Protein AF-A0A376B446-F1 (afdb_monomer_lite)

Organism: NCBI:txid36035

Sequence (223 aa):
MLSIVNPRFRLSSPSKPERYLKRLHPILKRFIHKPPSYFSYSSSDSTPNAPHIYTGTGNASNNVRKSFLEFAMVISVVALSFFAIDNYRSRLQLEAKLQNLIFEQTKQHELYTKQVNGIRRKRELQILNERKSIQIREMKMALHIALLRKQLIENGITDPISIDEVLKEYGDKVMMENSISNISGTHLWLNGDEQILKKYLPNVREYDLKDINNNTSSISTKK

Foldseek 3Di:
DDDDDDPDDPPDDDPDPPDDPPDDDDPPPDDPPPDPCPDDDDPDDDDPPDPPPPPPPPPDPPPVVVVVVVVVVVVVVVVVVVVVVVVVVVVVVVVVVVVVVVVVVVVVVVVVVVVVVVVVVVVVVVVVVVVVVVVVLVVVVVVVVVVVVVVCVVVVNPDDDDPVVVVVCCVVFWDWDPDVPCPDDGDTDGDDPCVVVVVVDDDSCVSVVVVVVVVVVVVVPPD

Structure (mmCIF, N/CA/C/O backbone):
data_AF-A0A376B446-F1
#
_entry.id   AF-A0A376B446-F1
#
loop_
_atom_site.group_PDB
_atom_site.id
_atom_site.type_symbol
_atom_site.label_atom_id
_atom_site.label_alt_id
_atom_site.label_comp_id
_atom_site.label_asym_id
_atom_site.label_entity_id
_atom_site.label_seq_id
_atom_site.pdbx_PDB_ins_code
_atom_site.Cartn_x
_atom_site.Cartn_y
_atom_site.Cartn_z
_atom_site.occupancy
_atom_site.B_iso_or_equiv
_atom_site.auth_seq_id
_atom_site.auth_comp_id
_atom_site.auth_asym_id
_atom_site.auth_atom_id
_atom_site.pdbx_PDB_model_num
ATOM 1 N N . MET A 1 1 ? 9.017 -11.925 48.775 1.00 44.34 1 MET A N 1
ATOM 2 C CA . MET A 1 1 ? 10.139 -12.264 47.873 1.00 44.34 1 MET A CA 1
ATOM 3 C C . MET A 1 1 ? 9.604 -13.125 46.738 1.00 44.34 1 MET A C 1
ATOM 5 O O . MET A 1 1 ? 9.471 -14.325 46.915 1.00 44.34 1 MET A O 1
ATOM 9 N N . LEU A 1 2 ? 9.223 -12.520 45.610 1.00 43.38 2 LEU A N 1
ATOM 10 C CA . LEU A 1 2 ? 8.779 -13.246 44.416 1.00 43.38 2 LEU A CA 1
ATOM 11 C C . LEU A 1 2 ? 9.570 -12.727 43.215 1.00 43.38 2 LEU A C 1
ATOM 13 O O . LEU A 1 2 ? 9.603 -11.531 42.938 1.00 43.38 2 LEU A O 1
ATOM 17 N N . SER A 1 3 ? 10.280 -13.664 42.595 1.00 38.59 3 SER A N 1
ATOM 18 C CA . SER A 1 3 ? 11.203 -13.496 41.479 1.00 38.59 3 SER A CA 1
ATOM 19 C C . SER A 1 3 ? 10.443 -13.134 40.201 1.00 38.59 3 SER A C 1
ATOM 21 O O . SER A 1 3 ? 9.618 -13.909 39.720 1.00 38.59 3 SER A O 1
ATOM 23 N N . ILE A 1 4 ? 10.728 -11.951 39.654 1.00 45.97 4 ILE A N 1
ATOM 24 C CA . ILE A 1 4 ? 10.259 -11.506 38.340 1.00 45.97 4 ILE A CA 1
ATOM 25 C C . ILE A 1 4 ? 11.189 -12.123 37.292 1.00 45.97 4 ILE A C 1
ATOM 27 O O . ILE A 1 4 ? 12.317 -11.672 37.087 1.00 45.97 4 ILE A O 1
ATOM 31 N N . VAL A 1 5 ? 10.721 -13.180 36.631 1.00 51.44 5 VAL A N 1
ATOM 32 C CA . VAL A 1 5 ? 11.408 -13.798 35.493 1.00 51.44 5 VAL A CA 1
ATOM 33 C C . VAL A 1 5 ? 11.112 -12.969 34.243 1.00 51.44 5 VAL A C 1
ATOM 35 O O . VAL A 1 5 ? 10.052 -13.080 33.635 1.00 51.44 5 VAL A O 1
ATOM 38 N N . ASN A 1 6 ? 12.062 -12.115 33.863 1.00 56.56 6 ASN A N 1
ATOM 39 C CA . ASN A 1 6 ? 12.054 -11.404 32.585 1.00 56.56 6 ASN A CA 1
ATOM 40 C C . ASN A 1 6 ? 12.331 -12.376 31.422 1.00 56.56 6 ASN A C 1
ATOM 42 O O . ASN A 1 6 ? 13.375 -13.041 31.431 1.00 56.56 6 ASN A O 1
ATOM 46 N N . PRO A 1 7 ? 11.503 -12.422 30.363 1.00 57.31 7 PRO A N 1
ATOM 47 C CA . PRO A 1 7 ? 11.879 -13.108 29.139 1.00 57.31 7 PRO A CA 1
ATOM 48 C C . PRO A 1 7 ? 12.908 -12.259 28.377 1.00 57.31 7 PRO A C 1
ATOM 50 O O . PRO A 1 7 ? 12.606 -11.214 27.803 1.00 57.31 7 PRO A O 1
ATOM 53 N N . ARG A 1 8 ? 14.160 -12.730 28.384 1.00 48.25 8 ARG A N 1
ATOM 54 C CA . ARG A 1 8 ? 15.250 -12.254 27.521 1.00 48.25 8 ARG A CA 1
ATOM 55 C C . ARG A 1 8 ? 14.794 -12.223 26.059 1.00 48.25 8 ARG A C 1
ATOM 57 O O . ARG A 1 8 ? 14.546 -13.270 25.463 1.00 48.25 8 ARG A O 1
ATOM 64 N N . PHE A 1 9 ? 14.806 -11.034 25.463 1.00 49.41 9 PHE A N 1
ATOM 65 C CA . PHE A 1 9 ? 14.862 -10.850 24.016 1.00 49.41 9 PHE A CA 1
ATOM 66 C C . PHE A 1 9 ? 16.081 -11.603 23.458 1.00 49.41 9 PHE A C 1
ATOM 68 O O . PHE A 1 9 ? 17.227 -11.191 23.641 1.00 49.41 9 PHE A O 1
ATOM 75 N N . ARG A 1 10 ? 15.842 -12.730 22.780 1.00 43.03 10 ARG A N 1
ATOM 76 C CA . ARG A 1 10 ? 16.835 -13.360 21.903 1.00 43.03 10 ARG A CA 1
ATOM 77 C C . ARG A 1 10 ? 16.916 -12.532 20.625 1.00 43.03 10 ARG A C 1
ATOM 79 O O . ARG A 1 10 ? 16.072 -12.662 19.744 1.00 43.03 10 ARG A O 1
ATOM 86 N N . LEU A 1 11 ? 17.951 -11.706 20.519 1.00 46.09 11 LEU A N 1
ATOM 87 C CA . LEU A 1 11 ? 18.417 -11.189 19.238 1.00 46.09 11 LEU A CA 1
ATOM 88 C C . LEU A 1 11 ? 18.912 -12.380 18.410 1.00 46.09 11 LEU A C 1
ATOM 90 O O . LEU A 1 11 ? 19.951 -12.974 18.701 1.00 46.09 11 LEU A O 1
ATOM 94 N N . SER A 1 12 ? 18.131 -12.774 17.408 1.00 47.06 12 SER A N 1
ATOM 95 C CA . SER A 1 12 ? 18.570 -13.714 16.385 1.00 47.06 12 SER A CA 1
ATOM 96 C C . SER A 1 12 ? 19.685 -13.063 15.567 1.00 47.06 12 SER A C 1
ATOM 98 O O . SER A 1 12 ? 19.472 -12.044 14.911 1.00 47.06 12 SER A O 1
ATOM 100 N N . SER A 1 13 ? 20.870 -13.663 15.632 1.00 49.50 13 SER A N 1
ATOM 101 C CA . SER A 1 13 ? 22.032 -13.349 14.801 1.00 49.50 13 SER A CA 1
ATOM 102 C C . SER A 1 13 ? 21.671 -13.348 13.305 1.00 49.50 13 SER A C 1
ATOM 104 O O . SER A 1 13 ? 20.978 -14.269 12.858 1.00 49.50 13 SER A O 1
ATOM 106 N N . PRO A 1 14 ? 22.135 -12.366 12.508 1.00 48.00 14 PRO A N 1
ATOM 107 C CA . PRO A 1 14 ? 21.985 -12.404 11.063 1.00 48.00 14 PRO A CA 1
ATOM 108 C C . PRO A 1 14 ? 22.915 -13.479 10.489 1.00 48.00 14 PRO A C 1
ATOM 110 O O . PRO A 1 14 ? 24.128 -13.313 10.363 1.00 48.00 14 PRO A O 1
ATOM 113 N N . SER A 1 15 ? 22.330 -14.616 10.129 1.00 46.97 15 SER A N 1
ATOM 114 C CA . SER A 1 15 ? 22.988 -15.646 9.338 1.00 46.97 15 SER A CA 1
ATOM 115 C C . SER A 1 15 ? 23.365 -15.096 7.955 1.00 46.97 15 SER A C 1
ATOM 117 O O . SER A 1 15 ? 22.487 -14.776 7.160 1.00 46.97 15 SER A O 1
ATOM 119 N N . LYS A 1 16 ? 24.678 -15.007 7.710 1.00 49.16 16 LYS A N 1
ATOM 120 C CA . LYS A 1 16 ? 25.428 -15.171 6.445 1.00 49.16 16 LYS A CA 1
ATOM 121 C C . LYS A 1 16 ? 24.666 -14.911 5.122 1.00 49.16 16 LYS A C 1
ATOM 123 O O . LYS A 1 16 ? 23.789 -15.700 4.768 1.00 49.16 16 LYS A O 1
ATOM 128 N N . PRO A 1 17 ? 25.089 -13.938 4.291 1.00 52.50 17 PRO A N 1
ATOM 129 C CA . PRO A 1 17 ? 24.601 -13.792 2.924 1.00 52.50 17 PRO A CA 1
ATOM 130 C C . PRO A 1 17 ? 25.396 -14.710 1.981 1.00 52.50 17 PRO A C 1
ATOM 132 O O . PRO A 1 17 ? 26.167 -14.259 1.146 1.00 52.50 17 PRO A O 1
ATOM 135 N N . GLU A 1 18 ? 25.214 -16.020 2.099 1.00 49.50 18 GLU A N 1
ATOM 136 C CA . GLU A 1 18 ? 25.695 -16.976 1.099 1.00 49.50 18 GLU A CA 1
ATOM 137 C C . GLU A 1 18 ? 24.549 -17.921 0.761 1.00 49.50 18 GLU A C 1
ATOM 139 O O . GLU A 1 18 ? 24.290 -18.856 1.515 1.00 49.50 18 GLU A O 1
ATOM 144 N N . ARG A 1 19 ? 23.834 -17.619 -0.337 1.00 50.47 19 ARG A N 1
ATOM 145 C CA . ARG A 1 19 ? 23.005 -18.519 -1.184 1.00 50.47 19 ARG A CA 1
ATOM 146 C C . ARG A 1 19 ? 21.955 -17.731 -1.991 1.00 50.47 19 ARG A C 1
ATOM 148 O O . ARG A 1 19 ? 20.780 -18.075 -1.999 1.00 50.47 19 ARG A O 1
ATOM 155 N N . TYR A 1 20 ? 22.374 -16.703 -2.730 1.00 48.22 20 TYR A N 1
ATOM 156 C CA . TYR A 1 20 ? 21.506 -16.021 -3.708 1.00 48.22 20 TYR A CA 1
ATOM 157 C C . TYR A 1 20 ? 22.0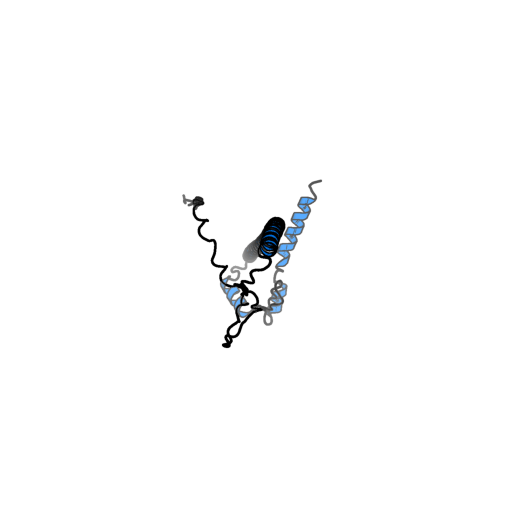93 -15.993 -5.125 1.00 48.22 20 TYR A C 1
ATOM 159 O O . TYR A 1 20 ? 21.900 -15.044 -5.867 1.00 48.22 20 TYR A O 1
ATOM 167 N N . LEU A 1 21 ? 22.766 -17.071 -5.540 1.00 51.88 21 LEU A N 1
ATOM 168 C CA . LEU A 1 21 ? 23.161 -17.272 -6.943 1.00 51.88 21 LEU A CA 1
ATOM 169 C C . LEU A 1 21 ? 22.835 -18.681 -7.459 1.00 51.88 21 LEU A C 1
ATOM 171 O O . LEU A 1 21 ? 23.629 -19.283 -8.169 1.00 51.88 21 LEU A O 1
ATOM 175 N N . LYS A 1 22 ? 21.665 -19.236 -7.109 1.00 51.12 22 LYS A N 1
ATOM 176 C CA . LYS A 1 22 ? 21.153 -20.481 -7.728 1.00 51.12 22 LYS A CA 1
ATOM 177 C C . LYS A 1 22 ? 19.633 -20.502 -7.932 1.00 51.12 22 LYS A C 1
ATOM 179 O O . LYS A 1 22 ? 18.993 -21.535 -7.766 1.00 51.12 22 LYS A O 1
ATOM 184 N N . ARG A 1 23 ? 19.033 -19.366 -8.296 1.00 50.41 23 ARG A N 1
ATOM 185 C CA . ARG A 1 23 ? 17.635 -19.317 -8.765 1.00 50.41 23 ARG A CA 1
ATOM 186 C C . ARG A 1 23 ? 17.444 -18.224 -9.812 1.00 50.41 23 ARG A C 1
ATOM 188 O O . ARG A 1 23 ? 16.696 -17.276 -9.623 1.00 50.41 23 ARG A O 1
ATOM 195 N N . LEU A 1 24 ? 18.133 -18.379 -10.935 1.00 53.56 24 LEU A N 1
ATOM 196 C CA . LEU A 1 24 ? 17.698 -17.779 -12.187 1.00 53.56 24 LEU A CA 1
ATOM 197 C C . LEU A 1 24 ? 17.171 -18.911 -13.081 1.00 53.56 24 LEU A C 1
ATOM 199 O O . LEU A 1 24 ? 17.913 -19.816 -13.443 1.00 53.56 24 LEU A O 1
ATOM 203 N N . HIS A 1 25 ? 15.872 -18.810 -13.386 1.00 53.41 25 HIS A N 1
ATOM 204 C CA . HIS A 1 25 ? 15.051 -19.573 -14.342 1.00 53.41 25 HIS A CA 1
ATOM 205 C C . HIS A 1 25 ? 14.591 -20.988 -13.928 1.00 53.41 25 HIS A C 1
ATOM 207 O O . HIS A 1 25 ? 15.390 -21.869 -13.628 1.00 53.41 25 HIS A O 1
ATOM 213 N N . PRO A 1 26 ? 13.258 -21.210 -13.939 1.00 51.12 26 PRO A N 1
ATOM 214 C CA . PRO A 1 26 ? 12.643 -21.664 -15.184 1.00 51.12 26 PRO A CA 1
ATOM 215 C C . PRO A 1 26 ? 11.298 -20.966 -15.456 1.00 51.12 26 PRO A C 1
ATOM 217 O O . PRO A 1 26 ? 10.238 -21.538 -15.244 1.00 51.12 26 PRO A O 1
ATOM 220 N N . ILE A 1 27 ? 11.320 -19.729 -15.961 1.00 51.25 27 ILE A N 1
ATOM 221 C CA . ILE A 1 27 ? 10.128 -19.099 -16.575 1.00 51.25 27 ILE A CA 1
ATOM 222 C C . ILE A 1 27 ? 10.505 -18.493 -17.934 1.00 51.25 27 ILE A C 1
ATOM 224 O O . ILE A 1 27 ? 10.157 -17.375 -18.277 1.00 51.25 27 ILE A O 1
ATOM 228 N N . LEU A 1 28 ? 11.279 -19.243 -18.719 1.00 48.50 28 LEU A N 1
ATOM 229 C CA . LEU A 1 28 ? 11.507 -18.975 -20.145 1.00 48.50 28 LEU A CA 1
ATOM 230 C C . LEU A 1 28 ? 11.370 -20.277 -20.946 1.00 48.50 28 LEU A C 1
ATOM 232 O O . LEU A 1 28 ? 12.172 -20.604 -21.812 1.00 48.50 28 LEU A O 1
ATOM 236 N N . LYS A 1 29 ? 10.341 -21.066 -20.631 1.00 54.16 29 LYS A N 1
ATOM 237 C CA . LYS A 1 29 ? 9.889 -22.174 -21.479 1.00 54.16 29 LYS A CA 1
ATOM 238 C C . LYS A 1 29 ? 8.404 -21.998 -21.731 1.00 54.16 29 LYS A C 1
ATOM 240 O O . LYS A 1 29 ? 7.602 -22.547 -20.987 1.00 54.16 29 LYS A O 1
ATOM 245 N N . ARG A 1 30 ? 8.090 -21.194 -22.746 1.00 54.22 30 ARG A N 1
ATOM 246 C CA . ARG A 1 30 ? 6.860 -21.157 -23.563 1.00 54.22 30 ARG A CA 1
ATOM 247 C C . ARG A 1 30 ? 6.668 -19.720 -24.019 1.00 54.22 30 ARG A C 1
ATOM 249 O O . ARG A 1 30 ? 5.947 -18.986 -23.383 1.00 54.22 30 ARG A O 1
ATOM 256 N N . PHE A 1 31 ? 7.398 -19.337 -25.053 1.00 54.97 31 PHE A N 1
ATOM 257 C CA . PHE A 1 31 ? 6.913 -18.556 -26.194 1.00 54.97 31 PHE A CA 1
ATOM 258 C C . PHE A 1 31 ? 8.025 -18.647 -27.239 1.00 54.97 31 PHE A C 1
ATOM 260 O O . PHE A 1 31 ? 8.682 -17.679 -27.601 1.00 54.97 31 PHE A O 1
ATOM 267 N N . ILE A 1 32 ? 8.281 -19.883 -27.681 1.00 53.41 32 ILE A N 1
ATOM 268 C CA . ILE A 1 32 ? 8.952 -20.113 -28.957 1.00 53.41 32 ILE A CA 1
ATOM 269 C C . ILE A 1 32 ? 7.891 -19.745 -29.991 1.00 53.41 32 ILE A C 1
ATOM 271 O O . ILE A 1 32 ? 7.098 -20.590 -30.407 1.00 53.41 32 ILE A O 1
ATOM 275 N N . HIS A 1 33 ? 7.800 -18.460 -30.329 1.00 51.28 33 HIS A N 1
ATOM 276 C CA . HIS A 1 33 ? 7.125 -18.060 -31.551 1.00 51.28 33 HIS A CA 1
ATOM 277 C C . HIS A 1 33 ? 7.936 -18.681 -32.682 1.00 51.28 33 HIS A C 1
ATOM 279 O O . HIS A 1 33 ? 9.037 -18.232 -32.997 1.00 51.28 33 HIS A O 1
ATOM 285 N N . LYS A 1 34 ? 7.420 -19.776 -33.246 1.00 59.91 34 LYS A N 1
ATOM 286 C CA . LYS A 1 34 ? 7.863 -20.221 -34.563 1.00 59.91 34 LYS A CA 1
ATOM 287 C C . LYS A 1 34 ? 7.671 -19.010 -35.484 1.00 59.91 34 LYS A C 1
ATOM 289 O O . LYS A 1 34 ? 6.564 -18.462 -35.484 1.00 59.91 34 LYS A O 1
ATOM 294 N N . PRO A 1 35 ? 8.710 -18.539 -36.193 1.00 64.88 35 PRO A N 1
ATOM 295 C CA . PRO A 1 35 ? 8.515 -17.474 -37.163 1.00 64.88 35 PRO A CA 1
ATOM 296 C C . PRO A 1 35 ? 7.433 -17.918 -38.162 1.00 64.88 35 PRO A C 1
ATOM 298 O O . PRO A 1 35 ? 7.309 -19.125 -38.410 1.00 64.88 35 PRO A O 1
ATOM 301 N N . PRO A 1 36 ? 6.630 -16.992 -38.715 1.00 62.03 36 PRO A N 1
ATOM 302 C CA . PRO A 1 36 ? 5.638 -17.349 -39.715 1.00 62.03 36 PRO A CA 1
ATOM 303 C C . PRO A 1 36 ? 6.355 -18.048 -40.875 1.00 62.03 36 PRO A C 1
ATOM 305 O O . PRO A 1 36 ? 7.232 -17.472 -41.519 1.00 62.03 36 PRO A O 1
ATOM 308 N N . SER A 1 37 ? 6.024 -19.318 -41.099 1.00 58.97 37 SER A N 1
ATOM 309 C CA . SER A 1 37 ? 6.509 -20.075 -42.247 1.00 58.97 37 SER A CA 1
ATOM 310 C C . SER A 1 37 ? 5.771 -19.562 -43.482 1.00 58.97 37 SER A C 1
ATOM 312 O O . SER A 1 37 ? 4.688 -20.032 -43.807 1.00 58.97 37 SER A O 1
ATOM 314 N N . TYR A 1 38 ? 6.341 -18.558 -44.150 1.00 55.72 38 TYR A N 1
ATOM 315 C CA . TYR A 1 38 ? 5.869 -18.105 -45.466 1.00 55.72 38 TYR A CA 1
ATOM 316 C C . TYR A 1 38 ? 6.288 -19.054 -46.603 1.00 55.72 38 TYR A C 1
ATOM 318 O O . TYR A 1 38 ? 5.814 -18.919 -47.724 1.00 55.72 38 TYR A O 1
ATOM 326 N N . PHE A 1 39 ? 7.132 -20.045 -46.309 1.00 51.75 39 PHE A N 1
ATOM 327 C CA . PHE A 1 39 ? 7.591 -21.055 -47.257 1.00 51.75 39 PHE A CA 1
ATOM 328 C C . PHE A 1 39 ? 7.365 -22.451 -46.674 1.00 51.75 39 PHE A C 1
ATOM 330 O O . PHE A 1 39 ? 8.294 -23.113 -46.215 1.00 51.75 39 PHE A O 1
ATOM 337 N N . SER A 1 40 ? 6.106 -22.886 -46.653 1.00 41.78 40 SER A N 1
ATOM 338 C CA . SER A 1 40 ? 5.798 -24.310 -46.548 1.00 41.78 40 SER A CA 1
ATOM 339 C C . SER A 1 40 ? 5.784 -24.876 -47.966 1.00 41.78 40 SER A C 1
ATOM 341 O O . SER A 1 40 ? 4.820 -24.725 -48.707 1.00 41.78 40 SER A O 1
ATOM 343 N N . TYR A 1 41 ? 6.900 -25.473 -48.381 1.00 45.50 41 TYR A N 1
ATOM 344 C CA . TYR A 1 41 ? 6.920 -26.282 -49.592 1.00 45.50 41 TYR A CA 1
ATOM 345 C C . TYR A 1 41 ? 6.325 -27.642 -49.239 1.00 45.50 41 TYR A C 1
ATOM 347 O O . TYR A 1 41 ? 6.940 -28.439 -48.529 1.00 45.50 41 TYR A O 1
ATOM 355 N N . SER A 1 42 ? 5.100 -27.884 -49.702 1.00 43.94 42 SER A N 1
ATOM 356 C CA . SER A 1 42 ? 4.555 -29.229 -49.821 1.00 43.94 42 SER A CA 1
ATOM 357 C C . SER A 1 42 ? 5.515 -30.058 -50.666 1.00 43.94 42 SER A C 1
ATOM 359 O O . SER A 1 42 ? 5.845 -29.682 -51.791 1.00 43.94 42 SER A O 1
ATOM 361 N N . SER A 1 43 ? 5.969 -31.175 -50.112 1.00 53.59 43 SER A N 1
ATOM 362 C CA . SER A 1 43 ? 6.708 -32.208 -50.823 1.00 53.59 43 SER A CA 1
ATOM 363 C C . SER A 1 43 ? 5.792 -32.844 -51.871 1.00 53.59 43 SER A C 1
ATOM 365 O O . SER A 1 43 ? 5.120 -33.835 -51.604 1.00 53.59 43 SER A O 1
ATOM 367 N N . SER A 1 44 ? 5.730 -32.237 -53.051 1.00 47.00 44 SER A N 1
ATOM 368 C CA . SER A 1 44 ? 5.339 -32.906 -54.283 1.00 47.00 44 SER A CA 1
ATOM 369 C C . SER A 1 44 ? 6.600 -33.085 -55.109 1.00 47.00 44 SER A C 1
ATOM 371 O O . SER A 1 44 ? 7.277 -32.107 -55.431 1.00 47.00 44 SER A O 1
ATOM 373 N N . ASP A 1 45 ? 6.905 -34.345 -55.402 1.00 50.25 45 ASP A N 1
ATOM 374 C CA . ASP A 1 45 ? 7.809 -34.775 -56.456 1.00 50.25 45 ASP A CA 1
ATOM 375 C C . ASP A 1 45 ? 7.684 -33.887 -57.695 1.00 50.25 45 ASP A C 1
ATOM 377 O O . ASP A 1 45 ? 6.749 -33.986 -58.483 1.00 50.25 45 ASP A O 1
ATOM 381 N N . SER A 1 46 ? 8.661 -33.013 -57.856 1.00 46.66 46 SER A N 1
ATOM 382 C CA . SER A 1 46 ? 9.127 -32.530 -59.144 1.00 46.66 46 SER A CA 1
ATOM 383 C C . SER A 1 46 ? 10.440 -31.831 -58.851 1.00 46.66 46 SER A C 1
ATOM 385 O O . SER A 1 46 ? 10.468 -30.717 -58.329 1.00 46.66 46 SER A O 1
ATOM 387 N N . THR A 1 47 ? 11.521 -32.563 -59.103 1.00 52.00 47 THR A N 1
ATOM 388 C CA . THR A 1 47 ? 12.886 -32.071 -59.292 1.00 52.00 47 THR A CA 1
ATOM 389 C C . THR A 1 47 ? 12.934 -30.561 -59.548 1.00 52.00 47 THR A C 1
ATOM 391 O O . THR A 1 47 ? 12.490 -30.124 -60.617 1.00 52.00 47 THR A O 1
ATOM 394 N N . PRO A 1 48 ? 13.492 -29.739 -58.642 1.00 46.78 48 PRO A N 1
ATOM 395 C CA . PRO A 1 48 ? 13.910 -28.426 -59.064 1.00 46.78 48 PRO A CA 1
ATOM 396 C C . PRO A 1 48 ? 15.098 -28.692 -59.978 1.00 46.78 48 PRO A C 1
ATOM 398 O O . PRO A 1 48 ? 16.163 -29.108 -59.520 1.00 46.78 48 PRO A O 1
ATOM 401 N N . ASN A 1 49 ? 14.876 -28.528 -61.284 1.00 49.19 49 ASN A N 1
ATOM 402 C CA . ASN A 1 49 ? 15.946 -28.307 -62.237 1.00 49.19 49 ASN A CA 1
ATOM 403 C C . ASN A 1 49 ? 16.885 -27.301 -61.579 1.00 49.19 49 ASN A C 1
ATOM 405 O O . ASN A 1 49 ? 16.558 -26.118 -61.454 1.00 49.19 49 ASN A O 1
ATOM 409 N N . ALA A 1 50 ? 18.033 -27.795 -61.112 1.00 48.84 50 ALA A N 1
ATOM 410 C CA . ALA A 1 50 ? 19.175 -26.949 -60.872 1.00 48.84 50 ALA A CA 1
ATOM 411 C C . ALA A 1 50 ? 19.284 -26.061 -62.116 1.00 48.84 50 ALA A C 1
ATOM 413 O O . ALA A 1 50 ? 19.125 -26.586 -63.228 1.00 48.84 50 ALA A O 1
ATOM 414 N N . PRO A 1 51 ? 19.504 -24.742 -61.994 1.00 50.06 51 PRO A N 1
ATOM 415 C CA . PRO A 1 51 ? 19.950 -24.012 -63.156 1.00 50.06 51 PRO A CA 1
ATOM 416 C C . PRO A 1 51 ? 21.229 -24.727 -63.576 1.00 50.06 51 PRO A C 1
ATOM 418 O O . PRO A 1 51 ? 22.240 -24.678 -62.875 1.00 50.06 51 PRO A O 1
ATOM 421 N N . HIS A 1 52 ? 21.139 -25.484 -64.669 1.00 45.53 52 HIS A N 1
ATOM 422 C CA . HIS A 1 52 ? 22.285 -25.947 -65.409 1.00 45.53 52 HIS A CA 1
ATOM 423 C C . HIS A 1 52 ? 23.063 -24.667 -65.678 1.00 45.53 52 HIS A C 1
ATOM 425 O O . HIS A 1 52 ? 22.704 -23.867 -66.544 1.00 45.53 52 HIS A O 1
ATOM 431 N N . ILE A 1 53 ? 24.096 -24.429 -64.870 1.00 41.78 53 ILE A N 1
ATOM 432 C CA . ILE A 1 53 ? 25.180 -23.561 -65.267 1.00 41.78 53 ILE A CA 1
ATOM 433 C C . ILE A 1 53 ? 25.724 -24.290 -66.480 1.00 41.78 53 ILE A C 1
ATOM 435 O O . ILE A 1 53 ? 26.449 -25.276 -66.365 1.00 41.78 53 ILE A O 1
ATOM 439 N N . TYR A 1 54 ? 25.268 -23.865 -67.653 1.00 48.47 54 TYR A N 1
ATOM 440 C CA . TYR A 1 54 ? 25.920 -24.183 -68.895 1.00 48.47 54 TYR A CA 1
ATOM 441 C C . TYR A 1 54 ? 27.336 -23.631 -68.752 1.00 48.47 54 TYR A C 1
ATOM 443 O O . TYR A 1 54 ? 27.613 -22.472 -69.060 1.00 48.47 54 TYR A O 1
ATOM 451 N N . THR A 1 55 ? 28.260 -24.478 -68.309 1.00 48.81 55 THR A N 1
ATOM 452 C CA . THR A 1 55 ? 29.656 -24.415 -68.720 1.00 48.81 55 THR A CA 1
ATOM 453 C C . THR A 1 55 ? 29.693 -24.773 -70.203 1.00 48.81 55 THR A C 1
ATOM 455 O O . THR A 1 55 ? 30.216 -25.797 -70.627 1.00 48.81 55 THR A O 1
ATOM 458 N N . GLY A 1 56 ? 29.073 -23.909 -71.012 1.00 46.78 56 GLY A N 1
ATOM 459 C CA . GLY A 1 56 ? 29.247 -23.872 -72.447 1.00 46.78 56 GLY A CA 1
ATOM 460 C C . GLY A 1 56 ? 30.683 -23.454 -72.699 1.00 46.78 56 GLY A C 1
ATOM 461 O O . GLY A 1 56 ? 31.004 -22.263 -72.727 1.00 46.78 56 GLY A O 1
ATOM 462 N N . THR A 1 57 ? 31.540 -24.456 -72.846 1.00 52.62 57 THR A N 1
ATOM 463 C CA . THR A 1 57 ? 32.867 -24.401 -73.450 1.00 52.62 57 THR A CA 1
ATOM 464 C C . THR A 1 57 ? 32.731 -24.002 -74.922 1.00 52.62 57 THR A C 1
ATOM 466 O O . THR A 1 57 ? 32.919 -24.791 -75.840 1.00 52.62 57 THR A O 1
ATOM 469 N N . GLY A 1 58 ? 32.368 -22.740 -75.155 1.00 48.53 58 GLY A N 1
ATOM 470 C CA . GLY A 1 58 ? 32.504 -22.069 -76.442 1.00 48.53 58 GLY A CA 1
ATOM 471 C C . GLY A 1 58 ? 33.873 -21.402 -76.502 1.00 48.53 58 GLY A C 1
ATOM 472 O O . GLY A 1 58 ? 34.069 -20.339 -75.918 1.00 48.53 58 GLY A O 1
ATOM 473 N N . ASN A 1 59 ? 34.820 -22.039 -77.189 1.00 55.28 59 ASN A N 1
ATOM 474 C CA . ASN A 1 59 ? 36.210 -21.604 -77.365 1.00 55.28 59 ASN A CA 1
ATOM 475 C C . ASN A 1 59 ? 36.375 -20.399 -78.318 1.00 55.28 59 ASN A C 1
ATOM 477 O O . ASN A 1 59 ? 37.199 -20.417 -79.227 1.00 55.28 59 ASN A O 1
ATOM 481 N N . ALA A 1 60 ? 35.640 -19.314 -78.080 1.00 52.41 60 ALA A N 1
ATOM 482 C CA . ALA A 1 60 ? 35.899 -18.017 -78.700 1.00 52.41 60 ALA A CA 1
ATOM 483 C C . ALA A 1 60 ? 35.504 -16.906 -77.710 1.00 52.41 60 ALA A C 1
ATOM 485 O O . ALA A 1 60 ? 34.339 -16.790 -77.344 1.00 52.41 60 ALA A O 1
ATOM 486 N N . SER A 1 61 ? 36.477 -16.095 -77.265 1.00 54.19 61 SER A N 1
ATOM 487 C CA . SER A 1 61 ? 36.368 -15.059 -76.207 1.00 54.19 61 SER A CA 1
ATOM 488 C C . SER A 1 61 ? 36.548 -15.529 -74.743 1.00 54.19 61 SER A C 1
ATOM 490 O O . SER A 1 61 ? 35.886 -15.070 -73.810 1.00 54.19 61 SER A O 1
ATOM 492 N N . ASN A 1 62 ? 37.517 -16.418 -74.502 1.00 57.22 62 ASN A N 1
ATOM 493 C CA . ASN A 1 62 ? 37.873 -16.888 -73.152 1.00 57.22 62 ASN A CA 1
ATOM 494 C C . ASN A 1 62 ? 38.535 -15.822 -72.251 1.00 57.22 62 ASN A C 1
ATOM 496 O O . ASN A 1 62 ? 38.566 -16.006 -71.038 1.00 57.22 62 ASN A O 1
ATOM 500 N N . ASN A 1 63 ? 39.034 -14.709 -72.800 1.00 61.94 63 ASN A N 1
ATOM 501 C CA . ASN A 1 63 ? 39.681 -13.655 -72.006 1.00 61.94 63 ASN A CA 1
ATOM 502 C C . ASN A 1 63 ? 38.674 -12.619 -71.477 1.00 61.94 63 ASN A C 1
ATOM 504 O O . ASN A 1 63 ? 38.755 -12.231 -70.319 1.00 61.94 63 ASN A O 1
ATOM 508 N N . VAL A 1 64 ? 37.660 -12.242 -72.268 1.00 65.19 64 VAL A N 1
ATOM 509 C CA . VAL A 1 64 ? 36.675 -11.216 -71.871 1.00 65.19 64 VAL A CA 1
ATOM 510 C C . VAL A 1 64 ? 35.727 -11.730 -70.781 1.00 65.19 64 VAL A C 1
ATOM 512 O O . VAL A 1 64 ? 35.396 -10.995 -69.854 1.00 65.19 64 VAL A O 1
ATOM 515 N N . ARG A 1 65 ? 35.328 -13.012 -70.836 1.00 66.12 65 ARG A N 1
ATOM 516 C CA . ARG A 1 65 ? 34.480 -13.632 -69.798 1.00 66.12 65 ARG A CA 1
ATOM 517 C C . ARG A 1 65 ? 35.204 -13.803 -68.459 1.00 66.12 65 ARG A C 1
ATOM 519 O O . ARG A 1 65 ? 34.574 -13.637 -67.421 1.00 66.12 65 ARG A O 1
ATOM 526 N N . LYS A 1 66 ? 36.510 -14.103 -68.478 1.00 71.38 66 LYS A N 1
ATOM 527 C CA . LYS A 1 66 ? 37.340 -14.192 -67.263 1.00 71.38 66 LYS A CA 1
ATOM 528 C C . LYS A 1 66 ? 37.500 -12.825 -66.608 1.00 71.38 66 LYS A C 1
ATOM 530 O O . LYS A 1 66 ? 37.192 -12.700 -65.430 1.00 71.38 66 LYS A O 1
ATOM 535 N N . SER A 1 67 ? 37.835 -11.793 -67.385 1.00 75.25 67 SER A N 1
ATOM 536 C CA . SER A 1 67 ? 37.915 -10.425 -66.864 1.00 75.25 67 SER A CA 1
ATOM 537 C C . SER A 1 67 ? 36.567 -9.934 -66.327 1.00 75.25 67 SER A C 1
ATOM 539 O O . SER A 1 67 ? 36.521 -9.355 -65.250 1.00 75.25 67 SER A O 1
ATOM 541 N N . PHE A 1 68 ? 35.446 -10.213 -67.004 1.00 84.19 68 PHE A N 1
ATOM 542 C CA . PHE A 1 68 ? 34.118 -9.848 -66.491 1.00 84.19 68 PHE A CA 1
ATOM 543 C C . PHE A 1 68 ? 33.768 -10.570 -65.180 1.00 84.19 68 PHE A C 1
ATOM 545 O O . PHE A 1 68 ? 33.193 -9.961 -64.282 1.00 84.19 68 PHE A O 1
ATOM 552 N N . LEU A 1 69 ? 34.140 -11.847 -65.044 1.00 84.25 69 LEU A N 1
ATOM 553 C CA . LEU A 1 69 ? 33.956 -12.608 -63.806 1.00 84.25 69 LEU A CA 1
ATOM 554 C C . LEU A 1 69 ? 34.830 -12.057 -62.672 1.00 84.25 69 LEU A C 1
ATOM 556 O O . LEU A 1 69 ? 34.351 -11.938 -61.548 1.00 84.25 69 LEU A O 1
ATOM 560 N N . GLU A 1 70 ? 36.069 -11.661 -62.963 1.00 82.69 70 GLU A N 1
ATOM 561 C CA . GLU A 1 70 ? 36.957 -10.984 -62.009 1.00 82.69 70 GLU A CA 1
ATOM 562 C C . GLU A 1 70 ? 36.371 -9.638 -61.555 1.00 82.69 70 GLU A C 1
ATOM 564 O O . GLU A 1 70 ? 36.300 -9.374 -60.354 1.00 82.69 70 GLU A O 1
ATOM 569 N N . PHE A 1 71 ? 35.846 -8.824 -62.478 1.00 88.38 71 PHE A N 1
ATOM 570 C CA . PHE A 1 71 ? 35.141 -7.584 -62.134 1.00 88.38 71 PHE A CA 1
ATOM 571 C C . PHE A 1 71 ? 33.884 -7.844 -61.296 1.00 88.38 71 PHE A C 1
ATOM 573 O O . PHE A 1 71 ? 33.669 -7.172 -60.288 1.00 88.38 71 PHE A O 1
ATOM 580 N N . ALA A 1 72 ? 33.074 -8.838 -61.666 1.00 89.44 72 ALA A N 1
ATOM 581 C CA . ALA A 1 72 ? 31.889 -9.224 -60.907 1.00 89.44 72 ALA A CA 1
ATOM 582 C C . ALA A 1 72 ? 32.254 -9.722 -59.500 1.00 89.44 72 ALA A C 1
ATOM 584 O O . ALA A 1 72 ? 31.562 -9.392 -58.538 1.00 89.44 72 ALA A O 1
ATOM 585 N N . MET A 1 73 ? 33.365 -10.450 -59.356 1.00 92.06 73 MET A N 1
ATOM 586 C CA . MET A 1 73 ? 33.878 -10.891 -58.062 1.00 92.06 73 MET A CA 1
ATOM 587 C C . MET A 1 73 ? 34.285 -9.692 -57.200 1.00 92.06 73 MET A C 1
ATOM 589 O O . MET A 1 73 ? 33.833 -9.597 -56.061 1.00 92.06 73 MET A O 1
ATOM 593 N N . VAL A 1 74 ? 35.043 -8.735 -57.740 1.00 92.88 74 VAL A N 1
ATOM 594 C CA . VAL A 1 74 ? 35.422 -7.513 -57.009 1.00 92.88 74 VAL A CA 1
ATOM 595 C C . VAL A 1 74 ? 34.184 -6.719 -56.586 1.00 92.88 74 VAL A C 1
ATOM 597 O O . VAL A 1 74 ? 34.065 -6.350 -55.419 1.00 92.88 74 VAL A O 1
ATOM 600 N N . ILE A 1 75 ? 33.221 -6.523 -57.489 1.00 92.44 75 ILE A N 1
ATOM 601 C CA . ILE A 1 75 ? 31.960 -5.830 -57.183 1.00 92.44 75 ILE A CA 1
ATOM 602 C C . ILE A 1 75 ? 31.170 -6.586 -56.108 1.00 92.44 75 ILE A C 1
ATOM 604 O O . ILE A 1 75 ? 30.642 -5.961 -55.190 1.00 92.44 75 ILE A O 1
ATOM 608 N N . SER A 1 76 ? 31.124 -7.920 -56.167 1.00 94.31 76 SER A N 1
ATOM 609 C CA . SER A 1 76 ? 30.436 -8.735 -55.161 1.00 94.31 76 SER A CA 1
ATOM 610 C C . SER A 1 76 ? 31.083 -8.623 -53.780 1.00 94.31 76 SER A C 1
ATOM 612 O O . SER A 1 76 ? 30.375 -8.474 -52.785 1.00 94.31 76 SER A O 1
ATOM 614 N N . VAL A 1 77 ? 32.418 -8.611 -53.713 1.00 95.06 77 VAL A N 1
ATOM 615 C CA . VAL A 1 77 ? 33.162 -8.438 -52.462 1.00 95.06 77 VAL A CA 1
ATOM 616 C C . VAL A 1 77 ? 32.914 -7.042 -51.905 1.00 95.06 77 VAL A C 1
ATOM 618 O O . VAL A 1 77 ? 32.630 -6.910 -50.717 1.00 95.06 77 VAL A O 1
ATOM 621 N N . VAL A 1 78 ? 32.939 -6.004 -52.743 1.00 94.88 78 VAL A N 1
ATOM 622 C CA . VAL A 1 78 ? 32.650 -4.624 -52.325 1.00 94.88 78 VAL A CA 1
ATOM 623 C C . VAL A 1 78 ? 31.213 -4.484 -51.817 1.00 94.88 78 VAL A C 1
ATOM 625 O O . VAL A 1 78 ? 31.004 -3.927 -50.739 1.00 94.88 78 VAL A O 1
ATOM 628 N N . ALA A 1 79 ? 30.228 -5.033 -52.530 1.00 95.50 79 ALA A N 1
ATOM 629 C CA . ALA A 1 79 ? 28.831 -5.011 -52.104 1.00 95.50 79 ALA A CA 1
ATOM 630 C C . ALA A 1 79 ? 28.633 -5.756 -50.774 1.00 95.50 79 ALA A C 1
ATOM 632 O O . ALA A 1 79 ? 27.999 -5.232 -49.858 1.00 95.50 79 ALA A O 1
ATOM 633 N N . LEU A 1 80 ? 29.230 -6.944 -50.626 1.00 95.12 80 LEU A N 1
ATOM 634 C CA . LEU A 1 80 ? 29.172 -7.717 -49.385 1.00 95.12 80 LEU A CA 1
ATOM 635 C C . LEU A 1 80 ? 29.849 -6.978 -48.221 1.00 95.12 80 LEU A C 1
ATOM 637 O O . LEU A 1 80 ? 29.319 -6.960 -47.112 1.00 95.12 80 LEU A O 1
ATOM 641 N N . SER A 1 81 ? 30.982 -6.323 -48.481 1.00 94.56 81 SER A N 1
ATOM 642 C CA . SER A 1 81 ? 31.700 -5.503 -47.496 1.00 94.56 81 SER A CA 1
ATOM 643 C C . SER A 1 81 ? 30.846 -4.326 -47.029 1.00 94.56 81 SER A C 1
ATOM 645 O O . SER A 1 81 ? 30.755 -4.053 -45.831 1.00 94.56 81 SER A O 1
ATOM 647 N N . PHE A 1 82 ? 30.175 -3.654 -47.967 1.00 96.06 82 PHE A N 1
ATOM 648 C CA . PHE A 1 82 ? 29.270 -2.550 -47.666 1.00 96.06 82 PHE A CA 1
ATOM 649 C C . PHE A 1 82 ? 28.074 -3.018 -46.824 1.00 96.06 82 PHE A C 1
ATOM 651 O O . PHE A 1 82 ? 27.791 -2.424 -45.784 1.00 96.06 82 PHE A O 1
ATOM 658 N N . PHE A 1 83 ? 27.435 -4.133 -47.196 1.00 96.56 83 PHE A N 1
ATOM 659 C CA . PHE A 1 83 ? 26.347 -4.717 -46.406 1.00 96.56 83 PHE A CA 1
ATOM 660 C C . PHE A 1 83 ? 26.794 -5.178 -45.017 1.00 96.56 83 PHE A C 1
ATOM 662 O O . PHE A 1 83 ? 26.030 -5.047 -44.060 1.00 96.56 83 PHE A O 1
ATOM 669 N N . ALA A 1 84 ? 28.012 -5.702 -44.874 1.00 95.62 84 ALA A N 1
ATOM 670 C CA . ALA A 1 84 ? 28.549 -6.089 -43.573 1.00 95.62 84 ALA A CA 1
ATOM 671 C C . ALA A 1 84 ? 28.732 -4.868 -42.656 1.00 95.62 84 ALA A C 1
ATOM 673 O O . ALA A 1 84 ? 28.346 -4.911 -41.486 1.00 95.62 84 ALA A O 1
ATOM 674 N N . ILE A 1 85 ? 29.256 -3.762 -43.195 1.00 96.12 85 ILE A N 1
ATOM 675 C CA . ILE A 1 85 ? 29.422 -2.502 -42.455 1.00 96.12 85 ILE A CA 1
ATOM 676 C C . ILE A 1 85 ? 28.062 -1.913 -42.061 1.00 96.12 85 ILE A C 1
ATOM 678 O O . ILE A 1 85 ? 27.895 -1.475 -40.920 1.00 96.12 85 ILE A O 1
ATOM 682 N N . ASP A 1 86 ? 27.086 -1.916 -42.967 1.00 96.38 86 ASP A N 1
ATOM 683 C CA . ASP A 1 86 ? 25.753 -1.373 -42.698 1.00 96.38 86 ASP A CA 1
ATOM 684 C C . ASP A 1 86 ? 24.991 -2.196 -41.643 1.00 96.38 86 ASP A C 1
ATOM 686 O O . ASP A 1 86 ? 24.443 -1.650 -40.680 1.00 96.38 86 ASP A O 1
ATOM 690 N N . ASN A 1 87 ? 25.067 -3.529 -41.732 1.00 95.50 87 ASN A N 1
ATOM 691 C CA . ASN A 1 87 ? 24.523 -4.420 -40.705 1.00 95.50 87 ASN A CA 1
ATOM 692 C C . ASN A 1 87 ? 25.202 -4.216 -39.347 1.00 95.50 87 ASN A C 1
ATOM 694 O O . ASN A 1 87 ? 24.526 -4.216 -38.317 1.00 95.50 87 ASN A O 1
ATOM 698 N N . TYR A 1 88 ? 26.520 -4.008 -39.321 1.00 96.31 88 TYR A N 1
ATOM 699 C CA . TYR A 1 88 ? 27.245 -3.739 -38.080 1.00 96.31 88 TYR A CA 1
ATOM 700 C C . TYR A 1 88 ? 26.795 -2.425 -37.427 1.00 96.31 88 TYR A C 1
ATOM 702 O O . TYR A 1 88 ? 26.511 -2.386 -36.227 1.00 96.31 88 TYR A O 1
ATOM 710 N N . ARG A 1 89 ? 26.658 -1.355 -38.218 1.00 95.62 89 ARG A N 1
ATOM 711 C CA . ARG A 1 89 ? 26.154 -0.062 -37.731 1.00 95.62 89 ARG A CA 1
ATOM 712 C C . ARG A 1 89 ? 24.717 -0.168 -37.228 1.00 95.62 89 ARG A C 1
ATOM 714 O O . ARG A 1 89 ? 24.414 0.329 -36.143 1.00 95.62 89 ARG A O 1
ATOM 721 N N . SER A 1 90 ? 23.858 -0.856 -37.974 1.00 95.19 90 SER A N 1
ATOM 722 C CA . SER A 1 90 ? 22.466 -1.100 -37.590 1.00 95.19 90 SER A CA 1
ATOM 723 C C . SER A 1 90 ? 22.371 -1.886 -36.284 1.00 95.19 90 SER A C 1
ATOM 725 O O . SER A 1 90 ? 21.605 -1.519 -35.390 1.00 95.19 90 SER A O 1
ATOM 727 N N . ARG A 1 91 ? 23.207 -2.918 -36.124 1.00 95.12 91 ARG A N 1
ATOM 728 C CA . ARG A 1 91 ? 23.296 -3.703 -34.892 1.00 95.12 91 ARG A CA 1
ATOM 729 C C . ARG A 1 91 ? 23.703 -2.845 -33.696 1.00 95.12 91 ARG A C 1
ATOM 731 O O . ARG A 1 91 ? 23.036 -2.918 -32.669 1.00 95.12 91 ARG A O 1
ATOM 738 N N . LEU A 1 92 ? 24.728 -2.002 -33.831 1.00 96.12 92 LEU A N 1
ATOM 739 C CA . LEU A 1 92 ? 25.166 -1.108 -32.750 1.00 96.12 92 LEU A CA 1
ATOM 740 C C . LEU A 1 92 ? 24.060 -0.142 -32.307 1.00 96.12 92 LEU A C 1
ATOM 742 O O . LEU A 1 92 ? 23.848 0.058 -31.112 1.00 96.12 92 LEU A O 1
ATOM 746 N N . GLN A 1 93 ? 23.317 0.434 -33.256 1.00 96.19 93 GLN A N 1
ATOM 747 C CA . GLN A 1 93 ? 22.187 1.306 -32.925 1.00 96.19 93 GLN A CA 1
ATOM 748 C C . GLN A 1 93 ? 21.068 0.548 -32.205 1.00 96.19 93 GLN A C 1
ATOM 750 O O . GLN A 1 93 ? 20.444 1.091 -31.289 1.00 96.19 93 GLN A O 1
ATOM 755 N N . LEU A 1 94 ? 20.803 -0.696 -32.609 1.00 95.06 94 LEU A N 1
ATOM 756 C CA . LEU A 1 94 ? 19.810 -1.542 -31.957 1.00 95.06 94 LEU A CA 1
ATOM 757 C C . LEU A 1 94 ? 20.232 -1.910 -30.534 1.00 95.06 94 LEU A C 1
ATOM 759 O O . LEU A 1 94 ? 19.412 -1.819 -29.625 1.00 95.06 94 LEU A O 1
ATOM 763 N N . GLU A 1 95 ? 21.499 -2.270 -30.332 1.00 95.94 95 GLU A N 1
ATOM 764 C CA . GLU A 1 95 ? 22.055 -2.578 -29.013 1.00 95.94 95 GLU A CA 1
ATOM 765 C C . GLU A 1 95 ? 21.958 -1.364 -28.077 1.00 95.94 95 GLU A C 1
ATOM 767 O O . GLU A 1 95 ? 21.477 -1.502 -26.952 1.00 95.94 95 GLU A O 1
ATOM 772 N N . ALA A 1 96 ? 22.294 -0.162 -28.558 1.00 96.12 96 ALA A N 1
ATOM 773 C CA . ALA A 1 96 ? 22.146 1.070 -27.781 1.00 96.12 96 ALA A CA 1
ATOM 774 C C . ALA A 1 96 ? 20.678 1.354 -27.404 1.00 96.12 96 ALA A C 1
ATOM 776 O O . ALA A 1 96 ? 20.371 1.673 -26.254 1.00 96.12 96 ALA A O 1
ATOM 777 N N . LYS A 1 97 ? 19.740 1.192 -28.348 1.00 96.50 97 LYS A N 1
ATOM 778 C CA . LYS A 1 97 ? 18.299 1.341 -28.070 1.00 96.50 97 LYS A CA 1
ATOM 779 C C . LYS A 1 97 ? 17.808 0.307 -27.059 1.00 96.50 97 LYS A C 1
ATOM 781 O O . LYS A 1 97 ? 17.039 0.652 -26.168 1.00 96.50 97 LYS A O 1
ATOM 786 N N . LEU A 1 98 ? 18.257 -0.939 -27.178 1.00 96.19 98 LEU A N 1
ATOM 787 C CA . LEU A 1 98 ? 17.898 -2.025 -26.271 1.00 96.19 98 LEU A CA 1
ATOM 788 C C . LEU A 1 98 ? 18.395 -1.721 -24.851 1.00 96.19 98 LEU A C 1
ATOM 790 O O . LEU A 1 98 ? 17.620 -1.823 -23.903 1.00 96.19 98 LEU A O 1
ATOM 794 N N . GLN A 1 99 ? 19.639 -1.263 -24.704 1.00 96.75 99 GLN A N 1
ATOM 795 C CA . GLN A 1 99 ? 20.179 -0.841 -23.409 1.00 96.75 99 GLN A CA 1
ATOM 796 C C . GLN A 1 99 ? 19.367 0.301 -22.789 1.00 96.75 99 GLN A C 1
ATOM 798 O O . GLN A 1 99 ? 19.010 0.219 -21.614 1.00 96.75 99 GLN A O 1
ATOM 803 N N . ASN A 1 100 ? 18.999 1.312 -23.581 1.00 95.81 100 ASN A N 1
ATOM 804 C CA . ASN A 1 100 ? 18.147 2.408 -23.115 1.00 95.81 100 ASN A CA 1
ATOM 805 C C . ASN A 1 100 ? 16.765 1.909 -22.667 1.00 95.81 100 ASN A C 1
ATOM 807 O O . ASN A 1 100 ? 16.268 2.326 -21.624 1.00 95.81 100 ASN A O 1
ATOM 811 N N . LEU A 1 101 ? 16.158 0.979 -23.410 1.00 96.56 101 LEU A N 1
ATOM 812 C CA . LEU A 1 101 ? 14.870 0.389 -23.039 1.00 96.56 101 LEU A CA 1
ATOM 813 C C . LEU A 1 101 ? 14.961 -0.430 -21.750 1.00 96.56 101 LEU A C 1
ATOM 815 O O . LEU A 1 101 ? 14.088 -0.297 -20.896 1.00 96.56 101 LEU A O 1
ATOM 819 N N . ILE A 1 102 ? 16.010 -1.240 -21.583 1.00 96.81 102 ILE A N 1
ATOM 820 C CA . ILE A 1 102 ? 16.241 -1.983 -20.337 1.00 96.81 102 ILE A CA 1
ATOM 821 C C . ILE A 1 102 ? 16.393 -1.007 -19.175 1.00 96.81 102 ILE A C 1
ATOM 823 O O . ILE A 1 102 ? 15.773 -1.205 -18.135 1.00 96.81 102 ILE A O 1
ATOM 827 N N . PHE A 1 103 ? 17.193 0.044 -19.347 1.00 97.25 103 PHE A N 1
ATOM 828 C CA . PHE A 1 103 ? 17.422 1.039 -18.306 1.00 97.25 103 PHE A CA 1
ATOM 829 C C . PHE A 1 103 ? 16.132 1.764 -17.898 1.00 97.25 103 PHE A C 1
ATOM 831 O O . PHE A 1 103 ? 15.841 1.910 -16.711 1.00 97.25 103 PHE A O 1
ATOM 838 N N . GLU A 1 104 ? 15.312 2.173 -18.864 1.00 96.12 104 GLU A N 1
ATOM 839 C CA . GLU A 1 104 ? 14.022 2.788 -18.555 1.00 96.12 104 GLU A CA 1
ATOM 840 C C . GLU A 1 104 ? 13.075 1.790 -17.880 1.00 96.12 104 GLU A C 1
ATOM 842 O O . GLU A 1 104 ? 12.438 2.121 -16.881 1.00 96.12 104 GLU A O 1
ATOM 847 N N . GLN A 1 105 ? 13.022 0.540 -18.343 1.00 95.50 105 GLN A N 1
ATOM 848 C CA . GLN A 1 105 ? 12.192 -0.491 -17.717 1.00 95.50 105 GLN A CA 1
ATOM 849 C C . GLN A 1 105 ? 12.605 -0.783 -16.272 1.00 95.50 105 GLN A C 1
ATOM 851 O O . GLN A 1 105 ? 11.736 -0.892 -15.403 1.00 95.50 105 GLN A O 1
ATOM 856 N N . THR A 1 106 ? 13.904 -0.882 -15.982 1.00 96.38 106 THR A N 1
ATOM 857 C CA . THR A 1 106 ? 14.388 -1.118 -14.614 1.00 96.38 106 THR A CA 1
ATOM 858 C C . THR A 1 106 ? 14.059 0.058 -13.705 1.00 96.38 106 THR A C 1
ATOM 860 O O . THR A 1 106 ? 13.575 -0.154 -12.591 1.00 96.38 106 THR A O 1
ATOM 863 N N . LYS A 1 107 ? 14.216 1.289 -14.197 1.00 97.19 107 LYS A N 1
ATOM 864 C CA . LYS A 1 107 ? 13.836 2.509 -13.478 1.00 97.19 107 LYS A CA 1
ATOM 865 C C . LYS A 1 107 ? 12.336 2.561 -13.183 1.00 97.19 107 LYS A C 1
ATOM 867 O O . LYS A 1 107 ? 11.947 2.824 -12.045 1.00 97.19 107 LYS A O 1
ATOM 872 N N . GLN A 1 108 ? 11.481 2.271 -14.166 1.00 95.25 108 GLN A N 1
ATOM 873 C CA . GLN A 1 108 ? 10.028 2.232 -13.957 1.00 95.25 108 GLN A CA 1
ATOM 874 C C . GLN A 1 108 ? 9.630 1.134 -12.967 1.00 95.25 108 GLN A C 1
ATOM 876 O O . GLN A 1 108 ? 8.806 1.361 -12.079 1.00 95.25 108 GLN A O 1
ATOM 881 N N . HIS A 1 109 ? 10.260 -0.036 -13.061 1.00 96.81 109 HIS A N 1
ATOM 882 C CA . HIS A 1 109 ? 10.047 -1.124 -12.114 1.00 96.81 109 HIS A CA 1
ATOM 883 C C . HIS A 1 109 ? 10.462 -0.727 -10.685 1.00 96.81 109 HIS A C 1
ATOM 885 O O . HIS A 1 109 ? 9.742 -1.000 -9.720 1.00 96.81 109 HIS A O 1
ATOM 891 N N . GLU A 1 110 ? 11.582 -0.023 -10.519 1.00 96.31 110 GLU A N 1
ATOM 892 C CA . GLU A 1 110 ? 12.008 0.500 -9.218 1.00 96.31 110 GLU A CA 1
ATOM 893 C C . GLU A 1 110 ? 10.996 1.506 -8.643 1.00 96.31 110 GLU A C 1
ATOM 895 O O . GLU A 1 110 ? 10.629 1.428 -7.468 1.00 96.31 110 GLU A O 1
ATOM 900 N N . LEU A 1 111 ? 10.481 2.426 -9.461 1.00 96.44 111 LEU A N 1
ATOM 901 C CA . LEU A 1 111 ? 9.449 3.370 -9.023 1.00 96.44 111 LEU A CA 1
ATOM 902 C C . LEU A 1 111 ? 8.159 2.652 -8.616 1.00 96.44 111 LEU A C 1
ATOM 904 O O . LEU A 1 111 ? 7.608 2.937 -7.550 1.00 96.44 111 LEU A O 1
ATOM 908 N N . TYR A 1 112 ? 7.712 1.682 -9.413 1.00 96.25 112 TYR A N 1
ATOM 909 C CA . TYR A 1 112 ? 6.518 0.895 -9.119 1.00 96.25 112 TYR A CA 1
ATOM 910 C C . TYR A 1 112 ? 6.659 0.121 -7.802 1.00 96.25 112 TYR A C 1
ATOM 912 O O . TYR A 1 112 ? 5.790 0.189 -6.931 1.00 96.25 112 TYR A O 1
ATOM 920 N N . THR A 1 113 ? 7.790 -0.557 -7.598 1.00 96.12 113 THR A N 1
ATOM 921 C CA . THR A 1 113 ? 8.055 -1.277 -6.341 1.00 96.12 113 THR A CA 1
ATOM 922 C C . THR A 1 113 ? 8.091 -0.338 -5.133 1.00 96.12 113 THR A C 1
ATOM 924 O O . THR A 1 113 ? 7.524 -0.670 -4.087 1.00 96.12 113 THR A O 1
ATOM 927 N N . LYS A 1 114 ? 8.666 0.867 -5.262 1.00 95.12 114 LYS A N 1
ATOM 928 C CA . LYS A 1 114 ? 8.610 1.900 -4.210 1.00 95.12 114 LYS A CA 1
ATOM 929 C C . LYS A 1 114 ? 7.174 2.333 -3.906 1.00 95.12 114 LYS A C 1
ATOM 931 O O . LYS A 1 114 ? 6.814 2.422 -2.730 1.00 95.12 114 LYS A O 1
ATOM 936 N N . GLN A 1 115 ? 6.347 2.557 -4.927 1.00 95.31 115 GLN A N 1
ATOM 937 C CA . GLN A 1 115 ? 4.941 2.941 -4.754 1.00 95.31 115 GLN A CA 1
ATOM 938 C C . GLN A 1 115 ? 4.128 1.846 -4.057 1.00 95.31 115 GLN A C 1
ATOM 940 O O . GLN A 1 115 ? 3.451 2.128 -3.066 1.00 95.31 115 GLN A O 1
ATOM 945 N N . VAL A 1 116 ? 4.244 0.593 -4.505 1.00 95.44 116 VAL A N 1
ATOM 946 C CA . VAL A 1 116 ? 3.554 -0.555 -3.894 1.00 95.44 116 VAL A CA 1
ATOM 947 C C . VAL A 1 116 ? 3.960 -0.719 -2.429 1.00 95.44 116 VAL A C 1
ATOM 949 O O . VAL A 1 116 ? 3.099 -0.866 -1.558 1.00 95.44 116 VAL A O 1
ATOM 952 N N . ASN A 1 117 ? 5.256 -0.615 -2.128 1.00 94.69 117 ASN A N 1
ATOM 953 C CA . ASN A 1 117 ? 5.750 -0.672 -0.752 1.00 94.69 117 ASN A CA 1
ATOM 954 C C . ASN A 1 117 ? 5.223 0.496 0.096 1.00 94.69 117 ASN A C 1
ATOM 956 O O . ASN A 1 117 ? 4.867 0.298 1.258 1.00 94.69 117 ASN A O 1
ATOM 960 N N . GLY A 1 118 ? 5.128 1.700 -0.473 1.00 94.19 118 GLY A N 1
ATOM 961 C CA . GLY A 1 118 ? 4.533 2.861 0.189 1.00 94.19 118 GLY A CA 1
ATOM 962 C C . GLY A 1 118 ? 3.051 2.662 0.515 1.00 94.19 118 GLY A C 1
ATOM 963 O O . GLY A 1 118 ? 2.634 2.916 1.644 1.00 94.19 118 GLY A O 1
ATOM 964 N N . ILE A 1 119 ? 2.264 2.156 -0.438 1.00 93.75 119 ILE A N 1
ATOM 965 C CA . ILE A 1 119 ? 0.836 1.851 -0.246 1.00 93.75 119 ILE A CA 1
ATOM 966 C C . ILE A 1 119 ? 0.657 0.773 0.826 1.00 93.75 119 ILE A C 1
ATOM 968 O O . ILE A 1 119 ? -0.176 0.926 1.721 1.00 93.75 119 ILE A O 1
ATOM 972 N N . ARG A 1 120 ? 1.470 -0.288 0.782 1.00 93.75 120 ARG A N 1
ATOM 973 C CA . ARG A 1 120 ? 1.438 -1.364 1.776 1.00 93.75 120 ARG A CA 1
ATOM 974 C C . ARG A 1 120 ? 1.719 -0.842 3.183 1.00 93.75 120 ARG A C 1
ATOM 976 O O . ARG A 1 120 ? 0.924 -1.098 4.081 1.00 93.75 120 ARG A O 1
ATOM 983 N N . ARG A 1 121 ? 2.785 -0.055 3.359 1.00 92.69 121 ARG A N 1
ATOM 984 C CA . ARG A 1 121 ? 3.122 0.550 4.659 1.00 92.69 121 ARG A CA 1
ATOM 985 C C . ARG A 1 121 ? 2.011 1.466 5.168 1.00 92.69 121 ARG A C 1
ATOM 987 O O . ARG A 1 121 ? 1.678 1.406 6.344 1.00 92.69 121 ARG A O 1
ATOM 994 N N . LYS A 1 122 ? 1.406 2.285 4.298 1.00 93.00 122 LYS A N 1
ATOM 995 C CA . LYS A 1 122 ? 0.268 3.143 4.674 1.00 93.00 122 LYS A CA 1
ATOM 996 C C . LYS A 1 122 ? -0.919 2.320 5.17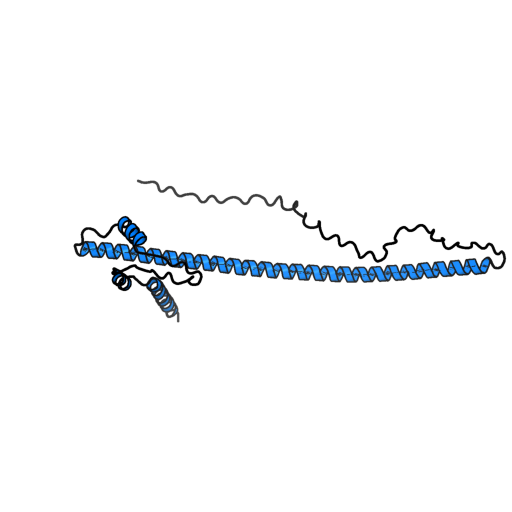2 1.00 93.00 122 LYS A C 1
ATOM 998 O O . LYS A 1 122 ? -1.473 2.645 6.216 1.00 93.00 122 LYS A O 1
ATOM 1003 N N . ARG A 1 123 ? -1.268 1.237 4.470 1.00 92.06 123 ARG A N 1
ATOM 1004 C CA . ARG A 1 123 ? -2.339 0.323 4.891 1.00 92.06 123 ARG A CA 1
ATOM 1005 C C . ARG A 1 123 ? -2.013 -0.348 6.227 1.00 92.06 123 ARG A C 1
ATOM 1007 O O . ARG A 1 123 ? -2.870 -0.404 7.096 1.00 92.06 123 ARG A O 1
ATOM 1014 N N . GLU A 1 124 ? -0.786 -0.829 6.407 1.00 91.75 124 GLU A N 1
ATOM 1015 C CA . GLU A 1 124 ? -0.349 -1.452 7.664 1.00 91.75 124 GLU A CA 1
ATOM 1016 C C . GLU A 1 124 ? -0.417 -0.465 8.841 1.00 91.75 124 GLU A C 1
ATOM 1018 O O . GLU A 1 124 ? -0.920 -0.818 9.907 1.00 91.75 124 GLU A O 1
ATOM 1023 N N . LEU A 1 125 ? 0.009 0.787 8.637 1.00 92.19 125 LEU A N 1
ATOM 1024 C CA . LEU A 1 125 ? -0.103 1.848 9.643 1.00 92.19 125 LEU A CA 1
ATOM 1025 C C . LEU A 1 125 ? -1.557 2.202 9.957 1.00 92.19 125 LEU A C 1
ATOM 1027 O O . LEU A 1 125 ? -1.896 2.388 11.124 1.00 92.19 125 LEU A O 1
ATOM 1031 N N . GLN A 1 126 ? -2.416 2.275 8.940 1.00 91.00 126 GLN A N 1
ATOM 1032 C CA . GLN A 1 126 ? -3.842 2.516 9.131 1.00 91.00 126 GLN A CA 1
ATOM 1033 C C . GLN A 1 126 ? -4.477 1.399 9.967 1.00 91.00 126 GLN A C 1
ATOM 1035 O O . GLN A 1 126 ? -5.107 1.691 10.978 1.00 91.00 126 GLN A O 1
ATOM 1040 N N . ILE A 1 127 ? -4.233 0.134 9.611 1.00 90.44 127 ILE A N 1
ATOM 1041 C CA . ILE A 1 127 ? -4.734 -1.027 10.359 1.00 90.44 127 ILE A CA 1
ATOM 1042 C C . ILE A 1 127 ? -4.236 -0.994 11.807 1.00 90.44 127 ILE A C 1
ATOM 1044 O O . ILE A 1 127 ? -4.989 -1.284 12.734 1.00 90.44 127 ILE A O 1
ATOM 1048 N N . LEU A 1 128 ? -2.966 -0.645 12.030 1.00 89.50 128 LEU A N 1
ATOM 1049 C CA . LEU A 1 128 ? -2.420 -0.544 13.381 1.00 89.50 128 LEU A CA 1
ATOM 1050 C C . LEU A 1 128 ? -3.104 0.568 14.185 1.00 89.50 128 LEU A C 1
ATOM 1052 O O . LEU A 1 128 ? -3.382 0.383 15.369 1.00 89.50 128 LEU A O 1
ATOM 1056 N N . ASN A 1 129 ? -3.394 1.702 13.547 1.00 88.44 129 ASN A N 1
ATOM 1057 C CA . ASN A 1 129 ? -4.085 2.812 14.190 1.00 88.44 129 ASN A CA 1
ATOM 1058 C C . ASN A 1 129 ? -5.543 2.463 14.523 1.00 88.44 129 ASN A C 1
ATOM 1060 O O . ASN A 1 129 ? -5.995 2.738 15.630 1.00 88.44 129 ASN A O 1
ATOM 1064 N N . GLU A 1 130 ? -6.249 1.789 13.613 1.00 87.56 130 GLU A N 1
ATOM 1065 C CA . GLU A 1 130 ? -7.604 1.271 13.847 1.00 87.56 130 GLU A CA 1
ATOM 1066 C C . GLU A 1 130 ? -7.624 0.261 15.005 1.00 87.56 130 GLU A C 1
ATOM 1068 O O . GLU A 1 130 ? -8.457 0.351 15.902 1.00 87.56 130 GLU A O 1
ATOM 1073 N N . ARG A 1 131 ? -6.658 -0.663 15.063 1.00 88.81 131 ARG A N 1
ATOM 1074 C CA . ARG A 1 131 ? -6.537 -1.605 16.191 1.00 88.81 131 ARG A CA 1
ATOM 1075 C C . ARG A 1 131 ? -6.264 -0.890 17.508 1.00 88.81 131 ARG A C 1
ATOM 1077 O O . ARG A 1 131 ? -6.851 -1.236 18.528 1.00 88.81 131 ARG A O 1
ATOM 1084 N N . LYS A 1 132 ? -5.381 0.110 17.487 1.00 89.06 132 LYS A N 1
ATOM 1085 C CA . LYS A 1 132 ? -5.063 0.912 18.669 1.00 89.06 132 LYS A CA 1
ATOM 1086 C C . LYS A 1 132 ? -6.292 1.677 19.164 1.00 89.06 132 LYS A C 1
ATOM 1088 O O . LYS A 1 132 ? -6.528 1.700 20.369 1.00 89.06 132 LYS A O 1
ATOM 1093 N N . SER A 1 133 ? -7.067 2.298 18.274 1.00 85.69 133 SER A N 1
ATOM 1094 C CA . SER A 1 133 ? -8.267 3.043 18.672 1.00 85.69 133 SER A CA 1
ATOM 1095 C C . SER A 1 133 ? -9.339 2.119 19.254 1.00 85.69 133 SER A C 1
ATOM 1097 O O . SER A 1 133 ? -9.907 2.444 20.297 1.00 85.69 133 SER A O 1
ATOM 1099 N N . ILE A 1 134 ? -9.540 0.937 18.661 1.00 87.56 134 ILE A N 1
ATOM 1100 C CA . ILE A 1 134 ? -10.427 -0.104 19.202 1.00 87.56 134 ILE A CA 1
ATOM 1101 C C . ILE A 1 134 ? -9.976 -0.519 20.608 1.00 87.56 134 ILE A C 1
ATOM 1103 O O . ILE A 1 134 ? -10.776 -0.467 21.537 1.00 87.56 134 ILE A O 1
ATOM 1107 N N . GLN A 1 135 ? -8.690 -0.825 20.801 1.00 88.81 135 GLN A N 1
ATOM 1108 C CA . GLN A 1 135 ? -8.164 -1.237 22.106 1.00 88.81 135 GLN A CA 1
ATOM 1109 C C . GLN A 1 135 ? -8.322 -0.147 23.181 1.00 88.81 135 GLN A C 1
ATOM 1111 O O . GLN A 1 135 ? -8.701 -0.433 24.317 1.00 88.81 135 GLN A O 1
ATOM 1116 N N . ILE A 1 136 ? -8.047 1.118 22.841 1.00 88.69 136 ILE A N 1
ATOM 1117 C CA . ILE A 1 136 ? -8.232 2.247 23.769 1.00 88.69 136 ILE A CA 1
ATOM 1118 C C . ILE A 1 136 ? -9.699 2.356 24.182 1.00 88.69 136 ILE A C 1
ATOM 1120 O O . ILE A 1 136 ? -10.003 2.565 25.357 1.00 88.69 136 ILE A O 1
ATOM 1124 N N . ARG A 1 137 ? -10.610 2.213 23.223 1.00 86.69 137 ARG A N 1
ATOM 1125 C CA . ARG A 1 137 ? -12.047 2.278 23.462 1.00 86.69 137 ARG A CA 1
ATOM 1126 C C . ARG A 1 137 ? -12.534 1.120 24.334 1.00 86.69 137 ARG A C 1
ATOM 1128 O O . ARG A 1 137 ? -13.278 1.365 25.279 1.00 86.69 137 ARG A O 1
ATOM 1135 N N . GLU A 1 138 ? -12.088 -0.104 24.070 1.00 87.75 138 GLU A N 1
ATOM 1136 C CA . GLU A 1 138 ? -12.378 -1.273 24.910 1.00 87.75 138 GLU A CA 1
ATOM 1137 C C . GLU A 1 138 ? -11.895 -1.055 26.348 1.00 87.75 138 GLU A C 1
ATOM 1139 O O . GLU A 1 138 ? -12.635 -1.306 27.297 1.00 87.75 138 GLU A O 1
ATOM 1144 N N . MET A 1 139 ? -10.695 -0.496 26.521 1.00 88.38 139 MET A N 1
ATOM 1145 C CA . MET A 1 139 ? -10.147 -0.183 27.841 1.00 88.38 139 MET A CA 1
ATOM 1146 C C . MET A 1 139 ? -10.956 0.903 28.568 1.00 88.38 139 MET A C 1
ATOM 1148 O O . MET A 1 139 ? -11.234 0.770 29.761 1.00 88.38 139 MET A O 1
ATOM 1152 N N . LYS A 1 140 ? -11.381 1.958 27.857 1.00 90.12 140 LYS A N 1
ATOM 1153 C CA . LYS A 1 140 ? -12.267 3.004 28.400 1.00 90.12 140 LYS A CA 1
ATOM 1154 C C . LYS A 1 140 ? -13.619 2.423 28.833 1.00 90.12 140 LYS A C 1
ATOM 1156 O O . LYS A 1 140 ? -14.091 2.735 29.924 1.00 90.12 140 LYS A O 1
ATOM 1161 N N . MET A 1 141 ? -14.212 1.554 28.013 1.00 88.06 141 MET A N 1
ATOM 1162 C CA . MET A 1 141 ? -15.457 0.846 28.328 1.00 88.06 141 MET A CA 1
ATOM 1163 C C . MET A 1 141 ? -15.305 -0.063 29.550 1.00 88.06 141 MET A C 1
ATOM 1165 O O . MET A 1 141 ? -16.133 -0.004 30.455 1.00 88.06 141 MET A O 1
ATOM 1169 N N . ALA A 1 142 ? -14.233 -0.856 29.619 1.00 88.06 142 ALA A N 1
ATOM 1170 C CA . ALA A 1 142 ? -13.958 -1.732 30.757 1.00 88.06 142 ALA A CA 1
ATOM 1171 C C . ALA A 1 142 ? -13.838 -0.940 32.069 1.00 88.06 142 ALA A C 1
ATOM 1173 O O . ALA A 1 142 ? -14.415 -1.329 33.085 1.00 88.06 142 ALA A O 1
ATOM 1174 N N . LEU A 1 143 ? -13.152 0.209 32.034 1.00 90.06 143 LEU A N 1
ATOM 1175 C CA . LEU A 1 143 ? -13.056 1.108 33.183 1.00 90.06 143 LEU A CA 1
ATOM 1176 C C . LEU A 1 143 ? -14.421 1.690 33.572 1.00 90.06 143 LEU A C 1
ATOM 1178 O O . LEU A 1 143 ? -14.751 1.728 34.756 1.00 90.06 143 LEU A O 1
ATOM 1182 N N . HIS A 1 144 ? -15.222 2.126 32.598 1.00 89.56 144 HIS A N 1
ATOM 1183 C CA . HIS A 1 144 ? -16.557 2.658 32.865 1.00 89.56 144 HIS A CA 1
ATOM 1184 C C . HIS A 1 144 ? -17.454 1.598 33.522 1.00 89.56 144 HIS A C 1
ATOM 1186 O O . HIS A 1 144 ? -18.086 1.878 34.536 1.00 89.56 144 HIS A O 1
ATOM 1192 N N . ILE A 1 145 ? -17.435 0.357 33.029 1.00 88.12 145 ILE A N 1
ATOM 1193 C CA . ILE A 1 145 ? -18.180 -0.759 33.629 1.00 88.12 145 ILE A CA 1
ATOM 1194 C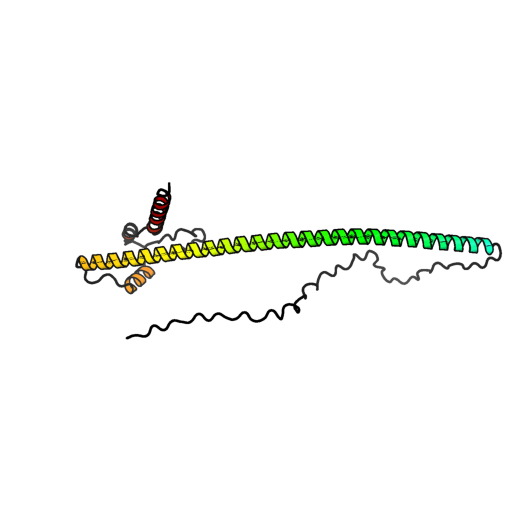 C . ILE A 1 145 ? -17.706 -1.030 35.065 1.00 88.12 145 ILE A C 1
ATOM 1196 O O . ILE A 1 145 ? -18.531 -1.225 35.957 1.00 88.12 145 ILE A O 1
ATOM 1200 N N . ALA A 1 146 ? -16.395 -1.009 35.319 1.00 88.88 146 ALA A N 1
ATOM 1201 C CA . ALA A 1 146 ? -15.855 -1.190 36.667 1.00 88.88 146 ALA A CA 1
ATOM 1202 C C . ALA A 1 146 ? -16.309 -0.077 37.630 1.00 88.88 146 ALA A C 1
ATOM 1204 O O . ALA A 1 146 ? -16.678 -0.361 38.771 1.00 88.88 146 ALA A O 1
ATOM 1205 N N . LEU A 1 147 ? -16.335 1.176 37.165 1.00 90.38 147 LEU A N 1
ATOM 1206 C CA . LEU A 1 147 ? -16.844 2.312 37.937 1.00 90.38 147 LEU A CA 1
ATOM 1207 C C . LEU A 1 147 ? -18.343 2.188 38.221 1.00 90.38 147 LEU A C 1
ATOM 1209 O O . LEU A 1 147 ? -18.752 2.417 39.355 1.00 90.38 147 LEU A O 1
ATOM 1213 N N . LEU A 1 148 ? -19.144 1.770 37.238 1.00 89.50 148 LEU A N 1
ATOM 1214 C CA . LEU A 1 148 ? -20.577 1.531 37.430 1.00 89.50 148 LEU A CA 1
ATOM 1215 C C . LEU A 1 148 ? -20.821 0.438 38.472 1.00 89.50 148 LEU A C 1
ATOM 1217 O O . LEU A 1 148 ? -21.619 0.627 39.384 1.00 89.50 148 LEU A O 1
ATOM 1221 N N . ARG A 1 149 ? -20.087 -0.680 38.402 1.00 88.44 149 ARG A N 1
ATOM 1222 C CA . ARG A 1 149 ? -20.169 -1.743 39.418 1.00 88.44 149 ARG A CA 1
ATOM 1223 C C . ARG A 1 149 ? -19.834 -1.220 40.811 1.00 88.44 149 ARG A C 1
ATOM 1225 O O . ARG A 1 149 ? -20.557 -1.519 41.754 1.00 88.44 149 ARG A O 1
ATOM 1232 N N . LYS A 1 150 ? -18.786 -0.401 40.932 1.00 90.00 150 LYS A N 1
ATOM 1233 C CA . LYS A 1 150 ? -18.432 0.251 42.198 1.00 90.00 150 LYS A CA 1
ATOM 1234 C C . LYS A 1 150 ? -19.571 1.144 42.714 1.00 90.00 150 LYS A C 1
ATOM 1236 O O . LYS A 1 150 ? -19.934 1.028 43.877 1.00 90.00 150 LYS A O 1
ATOM 1241 N N . GLN A 1 151 ? -20.155 1.982 41.857 1.00 91.44 151 GLN A N 1
ATOM 1242 C CA . GLN A 1 151 ? -21.265 2.873 42.222 1.00 91.44 151 GLN A CA 1
ATOM 1243 C C . GLN A 1 151 ? -22.526 2.110 42.648 1.00 91.44 151 GLN A C 1
ATOM 1245 O O . GLN A 1 151 ? -23.226 2.544 43.557 1.00 91.44 151 GLN A O 1
ATOM 1250 N N . LEU A 1 152 ? -22.831 0.974 42.016 1.00 89.62 152 LEU A N 1
ATOM 1251 C CA . LEU A 1 152 ? -23.963 0.127 42.410 1.00 89.62 152 LEU A CA 1
ATOM 1252 C C . LEU A 1 152 ? -23.759 -0.455 43.814 1.00 89.62 152 LEU A C 1
ATOM 1254 O O . LEU A 1 152 ? -24.672 -0.391 44.636 1.00 89.62 152 LEU A O 1
ATOM 1258 N N . ILE A 1 153 ? -22.546 -0.933 44.103 1.00 89.94 153 ILE A N 1
ATOM 1259 C CA . ILE A 1 153 ? -22.174 -1.444 45.429 1.00 89.94 153 ILE A CA 1
ATOM 1260 C C . ILE A 1 153 ? -22.265 -0.329 46.481 1.00 89.94 153 ILE A C 1
ATOM 1262 O O . ILE A 1 153 ? -22.834 -0.538 47.550 1.00 89.94 153 ILE A O 1
ATOM 1266 N N . GLU A 1 154 ? -21.762 0.872 46.173 1.00 91.50 154 GLU A N 1
ATOM 1267 C CA . GLU A 1 154 ? -21.847 2.043 47.063 1.00 91.50 154 GLU A CA 1
ATOM 1268 C C . GLU A 1 154 ? -23.300 2.462 47.354 1.00 91.50 154 GLU A C 1
ATOM 1270 O O . GLU A 1 154 ? -23.590 2.936 48.450 1.00 91.50 154 GLU A O 1
ATOM 1275 N N . ASN A 1 155 ? -24.224 2.229 46.418 1.00 91.25 155 ASN A N 1
ATOM 1276 C CA . ASN A 1 155 ? -25.654 2.518 46.567 1.00 91.25 155 ASN A CA 1
ATOM 1277 C C . ASN A 1 155 ? -26.466 1.360 47.184 1.00 91.25 155 ASN A C 1
ATOM 1279 O O . ASN A 1 155 ? -27.696 1.389 47.154 1.00 91.25 155 ASN A O 1
ATOM 1283 N N . GLY A 1 156 ? -25.805 0.343 47.747 1.00 87.56 156 GLY A N 1
ATOM 1284 C CA . GLY A 1 156 ? -26.464 -0.744 48.478 1.00 87.56 156 GLY A CA 1
ATOM 1285 C C . GLY A 1 156 ? -27.010 -1.879 47.608 1.00 87.56 156 GLY A C 1
ATOM 1286 O O . GLY A 1 156 ? -27.735 -2.731 48.119 1.00 87.56 156 GLY A O 1
ATOM 1287 N N . ILE A 1 157 ? -26.661 -1.928 46.318 1.00 85.69 157 ILE A N 1
ATOM 1288 C CA . ILE A 1 157 ? -26.951 -3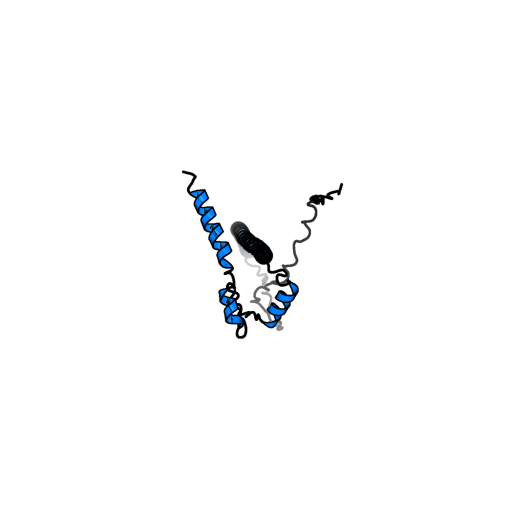.082 45.458 1.00 85.69 157 ILE A CA 1
ATOM 1289 C C . ILE A 1 157 ? -25.808 -4.083 45.637 1.00 85.69 157 ILE A C 1
ATOM 1291 O O . ILE A 1 157 ? -24.692 -3.859 45.168 1.00 85.69 157 ILE A O 1
ATOM 1295 N N . THR A 1 158 ? -26.083 -5.170 46.358 1.00 74.31 158 THR A N 1
ATOM 1296 C CA . THR A 1 158 ? -25.063 -6.117 46.833 1.00 74.31 158 THR A CA 1
ATOM 1297 C C . THR A 1 158 ? -24.445 -6.980 45.738 1.00 74.31 158 THR A C 1
ATOM 1299 O O . THR A 1 158 ? -23.266 -7.293 45.854 1.00 74.31 158 THR A O 1
ATOM 1302 N N . ASP A 1 159 ? -25.183 -7.297 44.669 1.00 79.38 159 ASP A N 1
ATOM 1303 C CA . ASP A 1 159 ? -24.684 -8.137 43.574 1.00 79.38 159 ASP A CA 1
ATOM 1304 C C . ASP A 1 159 ? -24.953 -7.505 42.199 1.00 79.38 159 ASP A C 1
ATOM 1306 O O . ASP A 1 159 ? -26.067 -7.586 41.674 1.00 79.38 159 ASP A O 1
ATOM 1310 N N . PRO A 1 160 ? -23.952 -6.852 41.578 1.00 79.69 160 PRO A N 1
ATOM 1311 C CA . PRO A 1 160 ? -24.036 -6.495 40.171 1.00 79.69 160 PRO A CA 1
ATOM 1312 C C . PRO A 1 160 ? -24.028 -7.760 39.301 1.00 79.69 160 PRO A C 1
ATOM 1314 O O . PRO A 1 160 ? -23.242 -8.675 39.536 1.00 79.69 160 PRO A O 1
ATOM 1317 N N . ILE A 1 161 ? -24.859 -7.767 38.255 1.00 82.62 161 ILE A N 1
ATOM 1318 C CA . ILE A 1 161 ? -25.013 -8.890 37.316 1.00 82.62 161 ILE A CA 1
ATOM 1319 C C . ILE A 1 161 ? -23.654 -9.440 36.837 1.00 82.62 161 ILE A C 1
ATOM 1321 O O . ILE A 1 161 ? -22.742 -8.692 36.434 1.00 82.62 161 ILE A O 1
ATOM 1325 N N . SER A 1 162 ? -23.544 -10.774 36.860 1.00 84.00 162 SER A N 1
ATOM 1326 C CA . SER A 1 162 ? -22.350 -11.508 36.440 1.00 84.00 162 SER A CA 1
ATOM 1327 C C . SER A 1 162 ? -22.154 -11.451 34.924 1.00 84.00 162 SER A C 1
ATOM 1329 O O . SER A 1 162 ? -23.106 -11.401 34.151 1.00 84.00 162 SER A O 1
ATOM 1331 N N . ILE A 1 163 ? -20.895 -11.507 34.482 1.00 83.25 163 ILE A N 1
ATOM 1332 C CA . ILE A 1 163 ? -20.538 -11.502 33.053 1.00 83.25 163 ILE A CA 1
ATOM 1333 C C . ILE A 1 163 ? -21.188 -12.689 32.326 1.00 83.25 163 ILE A C 1
ATOM 1335 O O . ILE A 1 163 ? -21.649 -12.534 31.199 1.00 83.25 163 ILE A O 1
ATOM 1339 N N . ASP A 1 164 ? -21.281 -13.847 32.980 1.00 86.06 164 ASP A N 1
ATOM 1340 C CA . ASP A 1 164 ? -21.827 -15.065 32.373 1.00 86.06 164 ASP A CA 1
ATOM 1341 C C . ASP A 1 164 ? -23.332 -14.964 32.102 1.00 86.06 164 ASP A C 1
ATOM 1343 O O . ASP A 1 164 ? -23.831 -15.517 31.123 1.00 86.06 164 ASP A O 1
ATOM 1347 N N . GLU A 1 165 ? -24.059 -14.234 32.947 1.00 85.94 165 GLU A N 1
ATOM 1348 C CA . GLU A 1 165 ? -25.484 -13.962 32.755 1.00 85.94 165 GLU A CA 1
ATOM 1349 C C . GLU A 1 165 ? -25.691 -12.967 31.612 1.00 85.94 165 GLU A C 1
ATOM 1351 O O . GLU A 1 165 ? -26.512 -13.218 30.732 1.00 85.94 165 GLU A O 1
ATOM 1356 N N . VAL A 1 166 ? -24.863 -11.914 31.538 1.00 83.94 166 VAL A N 1
ATOM 1357 C CA . VAL A 1 166 ? -24.883 -10.961 30.412 1.00 83.94 166 VAL A CA 1
ATOM 1358 C C . VAL A 1 166 ? -24.615 -11.662 29.084 1.00 83.94 166 VAL A C 1
ATOM 1360 O O . VAL A 1 166 ? -25.259 -11.346 28.088 1.00 83.94 166 VAL A O 1
ATOM 1363 N N . LEU A 1 167 ? -23.676 -12.611 29.039 1.00 84.81 167 LEU A N 1
ATOM 1364 C CA . LEU A 1 167 ? -23.362 -13.341 27.808 1.00 84.81 167 LEU A CA 1
ATOM 1365 C C . LEU A 1 167 ? -24.524 -14.226 27.341 1.00 84.81 167 LEU A C 1
ATOM 1367 O O . LEU A 1 167 ? -24.755 -14.323 26.135 1.00 84.81 167 LEU A O 1
ATOM 1371 N N . LYS A 1 168 ? -25.268 -14.834 28.274 1.00 85.94 168 LYS A N 1
ATOM 1372 C CA . LYS A 1 168 ? -26.479 -15.605 27.956 1.00 85.94 168 LYS A CA 1
ATOM 1373 C C . LYS A 1 168 ? -27.575 -14.698 27.404 1.00 85.94 168 LYS A C 1
ATOM 1375 O O . LYS A 1 168 ? -28.070 -14.945 26.310 1.00 85.94 168 LYS A O 1
ATOM 1380 N N . GLU A 1 169 ? -27.872 -13.595 28.093 1.00 81.38 169 GLU A N 1
ATOM 1381 C CA . GLU A 1 169 ? -28.872 -12.634 27.617 1.00 81.38 169 GLU A CA 1
ATOM 1382 C C . GLU A 1 169 ? -28.479 -11.987 26.284 1.00 81.38 169 GLU A C 1
ATOM 1384 O O . GLU A 1 169 ? -29.333 -11.755 25.432 1.00 81.38 169 GLU A O 1
ATOM 1389 N N . TYR A 1 170 ? -27.188 -11.733 26.066 1.00 80.69 170 TYR A N 1
ATOM 1390 C CA . TYR A 1 170 ? -26.690 -11.237 24.789 1.00 80.69 170 TYR A CA 1
ATOM 1391 C C . TYR A 1 170 ? -26.974 -12.235 23.661 1.00 80.69 170 TYR A C 1
ATOM 1393 O O . TYR A 1 170 ? -27.511 -11.843 22.630 1.00 80.69 170 TYR A O 1
ATOM 1401 N N . GLY A 1 171 ? -26.656 -13.518 23.854 1.00 79.56 171 GLY A N 1
ATOM 1402 C CA . GLY A 1 171 ? -26.900 -14.551 22.844 1.00 79.56 171 GLY A CA 1
ATOM 1403 C C . GLY A 1 171 ? -28.380 -14.736 22.503 1.00 79.56 171 GLY A C 1
ATOM 1404 O O . GLY A 1 171 ? -28.715 -14.940 21.337 1.00 79.56 171 GLY A O 1
ATOM 1405 N N . ASP A 1 172 ? -29.255 -14.613 23.501 1.00 81.56 172 ASP A N 1
ATOM 1406 C CA . ASP A 1 172 ? -30.693 -14.834 23.334 1.00 81.56 172 ASP A CA 1
ATOM 1407 C C . ASP A 1 172 ? -31.413 -13.621 22.722 1.00 81.56 172 ASP A C 1
ATOM 1409 O O . ASP A 1 172 ? -32.379 -13.773 21.968 1.00 81.56 172 ASP A O 1
ATOM 1413 N N . LYS A 1 173 ? -30.958 -12.402 23.043 1.00 73.38 173 LYS A N 1
ATOM 1414 C CA . LYS A 1 173 ? -31.716 -11.166 22.777 1.00 73.38 173 LYS A CA 1
ATOM 1415 C C . LYS A 1 173 ? -31.089 -10.263 21.719 1.00 73.38 173 LYS A C 1
ATOM 1417 O O . LYS A 1 173 ? -31.787 -9.408 21.165 1.00 73.38 173 LYS A O 1
ATOM 1422 N N . VAL A 1 174 ? -29.800 -10.441 21.422 1.00 71.94 174 VAL A N 1
ATOM 1423 C CA . VAL A 1 174 ? -29.073 -9.637 20.437 1.00 71.94 174 VAL A CA 1
ATOM 1424 C C . VAL A 1 174 ? -28.891 -10.416 19.143 1.00 71.94 174 VAL A C 1
ATOM 1426 O O . VAL A 1 174 ? -28.150 -11.393 19.080 1.00 71.94 174 VAL A O 1
ATOM 1429 N N . MET A 1 175 ? -29.490 -9.912 18.065 1.00 70.25 175 MET A N 1
ATOM 1430 C CA . MET A 1 175 ? -29.183 -10.380 16.714 1.00 70.25 175 MET A CA 1
ATOM 1431 C C . MET A 1 175 ? -28.330 -9.340 15.983 1.00 70.25 175 MET A C 1
ATOM 1433 O O . MET A 1 175 ? -28.661 -8.152 15.945 1.00 70.25 175 MET A O 1
ATOM 1437 N N . MET A 1 176 ? -27.208 -9.780 15.406 1.00 66.75 176 MET A N 1
ATOM 1438 C CA . MET A 1 176 ? -26.364 -8.937 14.555 1.00 66.75 176 MET A CA 1
ATOM 1439 C C . MET A 1 176 ? -26.742 -9.123 13.086 1.00 66.75 176 MET A C 1
ATOM 1441 O O . MET A 1 176 ? -26.686 -10.233 12.557 1.00 66.75 176 MET A O 1
ATOM 1445 N N . GLU A 1 177 ? -27.079 -8.027 12.409 1.00 59.25 177 GLU A N 1
ATOM 1446 C CA . GLU A 1 177 ? -27.268 -8.031 10.961 1.00 59.25 177 GLU A CA 1
ATOM 1447 C C . GLU A 1 177 ? -25.909 -7.873 10.263 1.00 59.25 177 GLU A C 1
ATOM 1449 O O . GLU A 1 177 ? -25.315 -6.795 10.250 1.00 59.25 177 GLU A O 1
ATOM 1454 N N . ASN A 1 178 ? -25.418 -8.948 9.644 1.00 58.78 178 ASN A N 1
ATOM 1455 C CA . ASN A 1 178 ? -24.229 -8.911 8.791 1.00 58.78 178 ASN A CA 1
ATOM 1456 C C . ASN A 1 178 ? -24.600 -8.461 7.367 1.00 58.78 178 ASN A C 1
ATOM 1458 O O . ASN A 1 178 ? -24.399 -9.195 6.399 1.00 58.78 178 ASN A O 1
ATOM 1462 N N . SER A 1 179 ? -25.164 -7.261 7.219 1.00 51.41 179 SER A N 1
ATOM 1463 C CA . SER A 1 179 ? -25.359 -6.672 5.891 1.00 51.41 179 SER A CA 1
ATOM 1464 C C . SER A 1 179 ? -24.006 -6.207 5.343 1.00 51.41 179 SER A C 1
ATOM 1466 O O . SER A 1 179 ? -23.351 -5.337 5.916 1.00 51.41 179 SER A O 1
ATOM 1468 N N . ILE A 1 180 ? -23.585 -6.781 4.210 1.00 55.00 180 ILE A N 1
ATOM 1469 C CA . ILE A 1 180 ? -22.321 -6.492 3.494 1.00 55.00 180 ILE A CA 1
ATOM 1470 C C . ILE A 1 180 ? -22.142 -4.992 3.170 1.00 55.00 180 ILE A C 1
ATOM 1472 O O . ILE A 1 180 ? -21.022 -4.526 2.963 1.00 55.00 180 ILE A O 1
ATOM 1476 N N . SER A 1 181 ? -23.224 -4.211 3.175 1.00 54.03 181 SER A N 1
ATOM 1477 C CA . SER A 1 181 ? -23.230 -2.759 2.968 1.00 54.03 181 SER A CA 1
ATOM 1478 C C . SER A 1 181 ? -22.867 -1.928 4.210 1.00 54.03 181 SER A C 1
ATOM 1480 O O . SER A 1 181 ? -22.664 -0.722 4.078 1.00 54.03 181 SER A O 1
ATOM 1482 N N . ASN A 1 182 ? -22.749 -2.527 5.401 1.00 49.72 182 ASN A N 1
ATOM 1483 C CA . ASN A 1 182 ? -22.623 -1.797 6.665 1.00 49.72 182 ASN A CA 1
ATOM 1484 C C . ASN A 1 182 ? -21.298 -2.086 7.396 1.00 49.72 182 ASN A C 1
ATOM 1486 O O . ASN A 1 182 ? -21.253 -2.600 8.509 1.00 49.72 182 ASN A O 1
ATOM 1490 N N . ILE A 1 183 ? -20.184 -1.721 6.762 1.00 51.59 183 ILE A N 1
ATOM 1491 C CA . ILE A 1 183 ? -18.818 -1.917 7.286 1.00 51.59 183 ILE A CA 1
ATOM 1492 C C . ILE A 1 183 ? -18.473 -0.954 8.455 1.00 51.59 183 ILE A C 1
ATOM 1494 O O . ILE A 1 183 ? -17.388 -1.037 9.023 1.00 51.59 183 ILE A O 1
ATOM 1498 N N . SER A 1 184 ? -19.375 -0.049 8.877 1.00 52.03 184 SER A N 1
ATOM 1499 C CA . SER A 1 184 ? -19.058 0.974 9.899 1.00 52.03 184 SER A CA 1
ATOM 1500 C C . SER A 1 184 ? -20.099 1.195 11.009 1.00 52.03 184 SER A C 1
ATOM 1502 O O . SER A 1 184 ? -19.876 2.033 11.890 1.00 52.03 184 SER A O 1
ATOM 1504 N N . GLY A 1 185 ? -21.219 0.469 11.015 1.00 51.75 185 GLY A N 1
ATOM 1505 C CA . GLY A 1 185 ? -22.277 0.684 12.002 1.00 51.75 185 GLY A CA 1
ATOM 1506 C C . GLY A 1 185 ? -22.991 -0.598 12.384 1.00 51.75 185 GLY A C 1
ATOM 1507 O O . GLY A 1 185 ? -24.044 -0.892 11.840 1.00 51.75 185 GLY A O 1
ATOM 1508 N N . THR A 1 186 ? -22.452 -1.350 13.339 1.00 56.16 186 THR A N 1
ATOM 1509 C CA . THR A 1 186 ? -23.140 -2.499 13.939 1.00 56.16 186 THR A CA 1
ATOM 1510 C C . THR A 1 186 ? -24.446 -2.019 14.581 1.00 56.16 186 THR A C 1
ATOM 1512 O O . THR A 1 186 ? -24.449 -1.494 15.694 1.00 56.16 186 THR A O 1
ATOM 1515 N N . HIS A 1 187 ? -25.564 -2.128 13.865 1.00 55.28 187 HIS A N 1
ATOM 1516 C CA . HIS A 1 187 ? -26.878 -1.850 14.427 1.00 55.28 187 HIS A CA 1
ATOM 1517 C C . HIS A 1 187 ? -27.303 -3.075 15.238 1.00 55.28 187 HIS A C 1
ATOM 1519 O O . HIS A 1 187 ? -27.567 -4.140 14.687 1.00 55.28 187 HIS A O 1
ATOM 1525 N N . LEU A 1 188 ? -27.322 -2.921 16.563 1.00 64.88 188 LEU A N 1
ATOM 1526 C CA . LEU A 1 188 ? -27.850 -3.921 17.487 1.00 64.88 188 LEU A CA 1
ATOM 1527 C C . LEU A 1 188 ? -29.379 -3.951 17.358 1.00 64.88 188 LEU A C 1
ATOM 1529 O O . LEU A 1 188 ? -30.074 -2.995 17.735 1.00 64.88 188 LEU A O 1
ATOM 1533 N N . TRP A 1 189 ? -29.908 -5.044 16.812 1.00 65.69 189 TRP A N 1
ATOM 1534 C CA . TRP A 1 189 ? -31.335 -5.335 16.869 1.00 65.69 189 TRP A CA 1
ATOM 1535 C C . TRP A 1 189 ? -31.612 -6.038 18.204 1.00 65.69 189 TRP A C 1
ATOM 1537 O O . TRP A 1 189 ? -31.054 -7.096 18.479 1.00 65.69 189 TRP A O 1
ATOM 1547 N N . LEU A 1 190 ? -32.423 -5.393 19.050 1.00 67.25 190 LEU A N 1
ATOM 1548 C CA . LEU A 1 190 ? -32.961 -5.970 20.284 1.00 67.25 190 LEU A CA 1
ATOM 1549 C C . LEU A 1 190 ? -34.395 -6.412 19.996 1.00 67.25 190 LEU A C 1
ATOM 1551 O O . LEU A 1 190 ? -35.149 -5.645 19.386 1.00 67.25 190 LEU A O 1
ATOM 1555 N N . ASN A 1 191 ? -34.761 -7.613 20.430 1.00 63.97 191 ASN A N 1
ATOM 1556 C CA . ASN A 1 191 ? -36.105 -8.160 20.245 1.00 63.97 191 ASN A CA 1
ATOM 1557 C C . ASN A 1 191 ? -37.061 -7.684 21.367 1.00 63.97 191 ASN A C 1
ATOM 1559 O O . ASN A 1 191 ? -36.680 -7.645 22.532 1.00 63.97 191 ASN A O 1
ATOM 1563 N N . GLY A 1 192 ? -38.316 -7.353 21.029 1.00 64.50 192 GLY A N 1
ATOM 1564 C CA . GLY A 1 192 ? -39.409 -7.145 22.002 1.00 64.50 192 GLY A CA 1
ATOM 1565 C C . GLY A 1 192 ? -39.365 -5.852 22.838 1.00 64.50 192 GLY A C 1
ATOM 1566 O O . GLY A 1 192 ? -38.989 -4.787 22.340 1.00 64.50 192 GLY A O 1
ATOM 1567 N N . ASP A 1 193 ? -39.784 -5.957 24.107 1.00 60.19 193 ASP A N 1
ATOM 1568 C CA . ASP A 1 193 ? -39.956 -4.857 25.082 1.00 60.19 193 ASP A CA 1
ATOM 1569 C C . ASP A 1 193 ? -38.631 -4.196 25.520 1.00 60.19 193 ASP A C 1
ATOM 1571 O O . ASP A 1 193 ? -38.604 -3.102 26.090 1.00 60.19 193 ASP A O 1
ATOM 1575 N N . GLU A 1 194 ? -37.495 -4.805 25.178 1.00 63.16 194 GLU A N 1
ATOM 1576 C CA . GLU A 1 194 ? -36.153 -4.322 25.515 1.00 63.16 194 GLU A CA 1
ATOM 1577 C C . GLU A 1 194 ? -35.638 -3.218 24.581 1.00 63.16 194 GLU A C 1
ATOM 1579 O O . GLU A 1 194 ? -34.511 -2.742 24.711 1.00 63.16 194 GLU A O 1
ATOM 1584 N N . GLN A 1 195 ? -36.475 -2.699 23.679 1.00 64.56 195 GLN A N 1
ATOM 1585 C CA . GLN A 1 195 ? -36.171 -1.451 22.966 1.00 64.56 195 GLN A CA 1
ATOM 1586 C C . GLN A 1 195 ? -35.916 -0.274 23.924 1.00 64.56 195 GLN A C 1
ATOM 1588 O O . GLN A 1 195 ? -35.198 0.662 23.567 1.00 64.56 195 GLN A O 1
ATOM 1593 N N . ILE A 1 196 ? -36.439 -0.337 25.153 1.00 67.69 196 ILE A N 1
ATOM 1594 C CA . ILE A 1 196 ? -36.143 0.620 26.226 1.00 67.69 196 ILE A CA 1
ATOM 1595 C C . ILE A 1 196 ? -34.644 0.609 26.578 1.00 67.69 196 ILE A C 1
ATOM 1597 O O . ILE A 1 196 ? -34.068 1.678 26.794 1.00 67.69 196 ILE A O 1
ATOM 1601 N N . LEU A 1 197 ? -33.983 -0.558 26.537 1.00 68.44 197 LEU A N 1
ATOM 1602 C CA . LEU A 1 197 ? -32.547 -0.694 26.805 1.00 68.44 197 LEU A CA 1
ATOM 1603 C C . LEU A 1 197 ? -31.703 0.120 25.816 1.00 68.44 197 LEU A C 1
ATOM 1605 O O . LEU A 1 197 ? -30.675 0.667 26.210 1.00 68.44 197 LEU A O 1
ATOM 1609 N N . LYS A 1 198 ? -32.163 0.303 24.566 1.00 70.00 198 LYS A N 1
ATOM 1610 C CA . LYS A 1 198 ? -31.457 1.119 23.556 1.00 70.00 198 LYS A CA 1
ATOM 1611 C C . LYS A 1 198 ? -31.194 2.551 24.020 1.00 70.00 198 LYS A C 1
ATOM 1613 O O . LYS A 1 198 ? -30.201 3.131 23.597 1.00 70.00 198 LYS A O 1
ATOM 1618 N N . LYS A 1 199 ? -32.044 3.116 24.885 1.00 75.19 199 LYS A N 1
ATOM 1619 C CA . LYS A 1 199 ? -31.851 4.471 25.435 1.00 75.19 199 LYS A CA 1
ATOM 1620 C C . LYS A 1 199 ? -30.706 4.545 26.446 1.00 75.19 199 LYS A C 1
ATOM 1622 O O . LYS A 1 199 ? -30.137 5.614 26.629 1.00 75.19 199 LYS A O 1
ATOM 1627 N N . TYR A 1 200 ? -30.383 3.426 27.088 1.00 75.94 200 TYR A N 1
ATOM 1628 C CA . TYR A 1 200 ? -29.318 3.316 28.083 1.00 75.94 200 TYR A CA 1
ATOM 1629 C C . TYR A 1 200 ? -28.010 2.779 27.490 1.00 75.94 200 TYR A C 1
ATOM 1631 O O . TYR A 1 200 ? -26.997 2.744 28.186 1.00 75.94 200 TYR A O 1
ATOM 1639 N N . LEU A 1 201 ? -28.009 2.370 26.214 1.00 73.2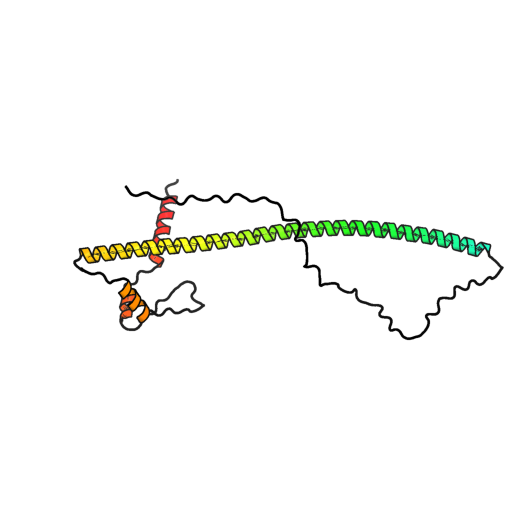5 201 LEU A N 1
ATOM 1640 C CA . LEU A 1 201 ? -26.791 1.941 25.537 1.00 73.25 201 LEU A CA 1
ATOM 1641 C C . LEU A 1 201 ? -25.859 3.147 25.342 1.00 73.25 201 LEU A C 1
ATOM 1643 O O . LEU A 1 201 ? -26.237 4.108 24.666 1.00 73.25 201 LEU A O 1
ATOM 1647 N N . PRO A 1 202 ? -24.626 3.103 25.876 1.00 72.94 202 PRO A N 1
ATOM 1648 C CA . PRO A 1 202 ? -23.663 4.163 25.639 1.00 72.94 202 PRO A CA 1
ATOM 1649 C C . PRO A 1 202 ? -23.291 4.195 24.154 1.00 72.94 202 PRO A C 1
ATOM 1651 O O . PRO A 1 202 ? -22.980 3.162 23.550 1.00 72.94 202 PRO A O 1
ATOM 1654 N N . ASN A 1 203 ? -23.289 5.384 23.550 1.00 75.50 203 ASN A N 1
ATOM 1655 C CA . ASN A 1 203 ? -22.838 5.532 22.175 1.00 75.50 203 ASN A CA 1
ATOM 1656 C C . ASN A 1 203 ? -21.320 5.332 22.120 1.00 75.50 203 ASN A C 1
ATOM 1658 O O . ASN A 1 203 ? -20.529 6.121 22.633 1.00 75.50 203 ASN A O 1
ATOM 1662 N N . VAL A 1 204 ? -20.911 4.268 21.438 1.00 71.12 204 VAL A N 1
ATOM 1663 C CA . VAL A 1 204 ? -19.519 3.827 21.308 1.00 71.12 204 VAL A CA 1
ATOM 1664 C C . VAL A 1 204 ? -18.595 4.931 20.759 1.00 71.12 204 VAL A C 1
ATOM 1666 O O . VAL A 1 204 ? -17.412 4.969 21.101 1.00 71.12 204 VAL A O 1
ATOM 1669 N N . ARG A 1 205 ? -19.125 5.860 19.949 1.00 73.12 205 ARG A N 1
ATOM 1670 C CA . ARG A 1 205 ? -18.364 6.984 19.369 1.00 73.12 205 ARG A CA 1
ATOM 1671 C C . ARG A 1 205 ? -18.129 8.146 20.342 1.00 73.12 205 ARG A C 1
ATOM 1673 O O . ARG A 1 205 ? -17.274 8.987 20.073 1.00 73.12 205 ARG A O 1
ATOM 1680 N N . GLU A 1 206 ? -18.816 8.205 21.482 1.00 73.75 206 GLU A N 1
ATOM 1681 C CA . GLU A 1 206 ? -18.596 9.265 22.483 1.00 73.75 206 GLU A CA 1
ATOM 1682 C C . GLU A 1 206 ? -17.188 9.217 23.093 1.00 73.75 206 GLU A C 1
ATOM 1684 O O . GLU A 1 206 ? -16.627 10.253 23.459 1.00 73.75 206 GLU A O 1
ATOM 1689 N N . TYR A 1 207 ? -16.577 8.030 23.142 1.00 73.00 207 TYR A N 1
ATOM 1690 C CA . TYR A 1 207 ? -15.205 7.851 23.618 1.00 73.00 207 TYR A CA 1
ATOM 1691 C C . TYR A 1 207 ? -14.141 8.395 22.661 1.00 73.00 207 TYR A C 1
ATOM 1693 O O . TYR A 1 207 ? -13.022 8.658 23.114 1.00 73.00 207 TYR A O 1
ATOM 1701 N N . ASP A 1 208 ? -14.487 8.582 21.384 1.00 74.38 208 ASP A N 1
ATOM 1702 C CA . ASP A 1 208 ? -13.573 9.067 20.345 1.00 74.38 208 ASP A CA 1
ATOM 1703 C C . ASP A 1 208 ? -13.544 10.609 20.297 1.00 74.38 208 ASP A C 1
ATOM 1705 O O . ASP A 1 208 ? -12.498 11.213 20.066 1.00 74.38 208 ASP A O 1
ATOM 1709 N N . LEU A 1 209 ? -14.680 11.268 20.569 1.00 68.12 209 LEU A N 1
ATOM 1710 C CA . LEU A 1 209 ? -14.837 12.729 20.459 1.00 68.12 209 LEU A CA 1
ATOM 1711 C C . LEU A 1 209 ? -14.000 13.513 21.486 1.00 68.12 209 LEU A C 1
ATOM 1713 O O . LEU A 1 209 ? -13.512 14.605 21.193 1.00 68.12 209 LEU A O 1
ATOM 1717 N N . LYS A 1 210 ? -13.805 12.962 22.691 1.00 60.03 210 LYS A N 1
ATOM 1718 C CA . LYS A 1 210 ? -13.069 13.646 23.772 1.00 60.03 210 LYS A CA 1
ATOM 1719 C C . LYS A 1 210 ? -11.557 13.702 23.530 1.00 60.03 210 LYS A C 1
ATOM 1721 O O . LYS A 1 210 ? -10.917 14.667 23.943 1.00 60.03 210 LYS A O 1
ATOM 1726 N N . ASP A 1 211 ? -10.990 12.733 22.813 1.00 58.44 211 ASP A N 1
ATOM 1727 C CA . ASP A 1 211 ? -9.550 12.713 22.516 1.00 58.44 211 ASP A CA 1
ATOM 1728 C C . ASP A 1 211 ? -9.160 13.795 21.487 1.00 58.44 211 ASP A C 1
ATOM 1730 O O . ASP A 1 211 ? -8.032 14.290 21.498 1.00 58.44 211 ASP A O 1
ATOM 1734 N N . ILE A 1 212 ? -10.101 14.223 20.634 1.00 57.69 212 ILE A N 1
ATOM 1735 C CA . ILE A 1 212 ? -9.891 15.294 19.646 1.00 57.69 212 ILE A CA 1
ATOM 1736 C C . ILE A 1 212 ? -9.785 16.663 20.341 1.00 57.69 212 ILE A C 1
ATOM 1738 O O . ILE A 1 212 ? -8.867 17.428 20.045 1.00 57.69 212 ILE A O 1
ATOM 1742 N N . ASN A 1 213 ? -10.655 16.948 21.317 1.00 54.75 213 ASN A N 1
ATOM 1743 C CA . ASN A 1 213 ? -10.673 18.232 22.036 1.00 54.75 213 ASN A CA 1
ATOM 1744 C C . ASN A 1 213 ? -9.471 18.430 22.984 1.00 54.75 213 ASN A C 1
ATOM 1746 O O . ASN A 1 213 ? -9.040 19.559 23.227 1.00 54.75 213 ASN A O 1
ATOM 1750 N N . ASN A 1 214 ? -8.889 17.342 23.494 1.00 55.38 214 ASN A N 1
ATOM 1751 C CA . ASN A 1 214 ? -7.692 17.401 24.342 1.00 55.38 214 ASN A CA 1
ATOM 1752 C C . ASN A 1 214 ? -6.395 17.593 23.525 1.00 55.38 214 ASN A C 1
ATOM 1754 O O . ASN A 1 214 ? -5.425 18.184 24.003 1.00 55.38 214 ASN A O 1
ATOM 1758 N N . ASN A 1 215 ? -6.367 17.144 22.267 1.00 52.91 215 ASN A N 1
ATOM 1759 C CA . ASN A 1 215 ? -5.221 17.360 21.377 1.00 52.91 215 ASN A CA 1
ATOM 1760 C C . ASN A 1 215 ? -5.205 18.765 20.751 1.00 52.91 215 ASN A C 1
ATOM 1762 O O . ASN A 1 215 ? -4.133 19.309 20.503 1.00 52.91 215 ASN A O 1
ATOM 1766 N N . THR A 1 216 ? -6.359 19.395 20.524 1.00 52.91 216 THR A N 1
ATOM 1767 C CA . THR A 1 216 ? -6.422 20.775 20.003 1.00 52.91 216 THR A CA 1
ATOM 1768 C C . THR A 1 216 ? -6.053 21.826 21.054 1.00 52.91 216 THR A C 1
ATOM 1770 O O . THR A 1 216 ? -5.420 22.831 20.728 1.00 52.91 216 THR A O 1
ATOM 1773 N N . SER A 1 217 ? -6.360 21.579 22.328 1.00 49.56 217 SER A N 1
ATOM 1774 C CA . SER A 1 217 ? -6.027 22.478 23.445 1.00 49.56 217 SER A CA 1
ATOM 1775 C C . SER A 1 217 ? -4.529 2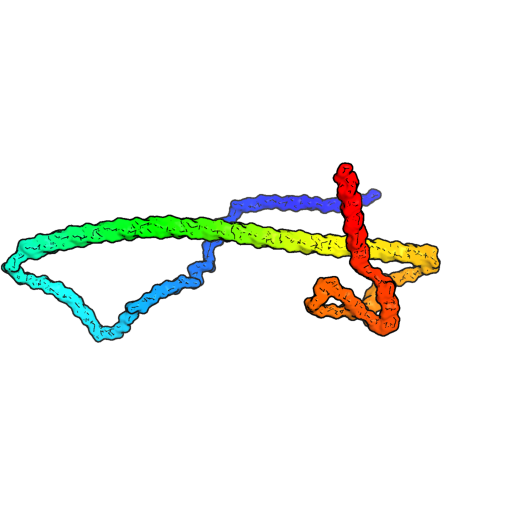2.517 23.787 1.00 49.56 217 SER A C 1
ATOM 1777 O O . SER A 1 217 ? -4.040 23.539 24.264 1.00 49.56 217 SER A O 1
ATOM 1779 N N . SER A 1 218 ? -3.766 21.464 23.473 1.00 49.59 218 SER A N 1
ATOM 1780 C CA . SER A 1 218 ? -2.305 21.425 23.675 1.00 49.59 218 SER A CA 1
ATOM 1781 C C . SER A 1 218 ? -1.487 22.057 22.536 1.00 49.59 218 SER A C 1
ATOM 1783 O O . SER A 1 218 ? -0.300 22.329 22.710 1.00 49.59 218 SER A O 1
ATOM 1785 N N . ILE A 1 219 ? -2.108 22.340 21.385 1.00 52.06 219 ILE A N 1
ATOM 1786 C CA . ILE A 1 219 ? -1.469 23.051 20.262 1.00 52.06 219 ILE A CA 1
ATOM 1787 C C . ILE A 1 219 ? -1.602 24.576 20.429 1.00 52.06 219 ILE A C 1
ATOM 1789 O O . ILE A 1 219 ? -0.721 25.321 20.007 1.00 52.06 219 ILE A O 1
ATOM 1793 N N . SER A 1 220 ? -2.654 25.054 21.101 1.00 48.91 220 SER A N 1
ATOM 1794 C CA . SER A 1 220 ? -2.920 26.492 21.274 1.00 48.91 220 SER A CA 1
ATOM 1795 C C . SER A 1 220 ? -2.040 27.194 22.320 1.00 48.91 220 SER A C 1
ATOM 1797 O O . SER A 1 220 ? -2.053 28.420 22.382 1.00 48.91 220 SER A O 1
ATOM 1799 N N . THR A 1 221 ? -1.285 26.464 23.142 1.00 50.44 221 THR A N 1
ATOM 1800 C CA . THR A 1 221 ? -0.424 27.026 24.205 1.00 50.44 221 THR A CA 1
ATOM 1801 C C . THR A 1 221 ? 1.054 27.126 23.819 1.00 50.44 221 THR A C 1
ATOM 1803 O O . THR A 1 221 ? 1.885 27.484 24.649 1.00 50.44 221 THR A O 1
ATOM 1806 N N . LYS A 1 222 ? 1.398 26.862 22.551 1.00 46.44 222 LYS A N 1
ATOM 1807 C CA . LYS A 1 222 ? 2.703 27.201 21.964 1.00 46.44 222 LYS A CA 1
ATOM 1808 C C . LYS A 1 222 ? 2.542 28.344 20.961 1.00 46.44 222 LYS A C 1
ATOM 1810 O O . LYS A 1 222 ? 2.542 28.120 19.751 1.00 46.44 222 LYS A O 1
ATOM 1815 N N . LYS A 1 223 ? 2.394 29.562 21.467 1.00 39.44 223 LYS A N 1
ATOM 1816 C CA . LYS A 1 223 ? 2.660 30.797 20.727 1.00 39.44 223 LYS A CA 1
ATOM 1817 C C . LYS A 1 223 ? 3.341 31.785 21.652 1.00 39.44 223 LYS A C 1
ATOM 1819 O O . LYS A 1 223 ? 2.920 31.835 22.827 1.00 39.44 223 LYS A O 1
#

Radius of gyration: 43.47 Å; chains: 1; bounding box: 80×66×127 Å

Secondary structure (DSSP, 8-state):
----------------S---SS---SS-SS---PPP-S---------------------S-HHHHHHHHHHHHHHHHHHHHHHHHHHHHHHHHHHHHHHHHHHHHHHHHHHHHHHHHHHHHHHHHHHHHHHHHHHHHHHHHHHHHHHHHHHHHHTT---PPPHHHHHHHHHHHEEE---TT-TT---EEEPGGGGGGGGTS--TTHHHHHHHHHHHHTTTT--

pLDDT: mean 72.44, std 19.11, range [38.59, 97.25]

=== Feature glossary ===
A reading guide for the features in this record.

Start from the sequence.

  · Sequence gives the chain of amino acids in standard one-letter code (A=alanine, C=cysteine, …, Y=tyrosine), read N→C. It is the only feature that is directly encoded by the gene; all structural features are derived from the folded form of this sequence.

Fold it, and you get atomic coordinates and the backbone conformation that goes with them.

  · The mmCIF table is the protein's shape written out atom by atom. For each backbone N, Cα, C, and carbonyl O, it records an (x, y, z) coordinate triple in Å plus the residue type, chain letter, and residue number.

  · Backbone dihedral angles. Every residue except chain termini has a φ (preceding-C → N → Cα → C) and a ψ (N → Cα → C → next-N). They are reported in degrees following the IUPAC sign convention. Secondary structure is essentially a statement about which (φ, ψ) basin each residue occupies.

  · DSSP 8-state secondary structure assigns each residue one of H (α-helix), G (3₁₀-helix), I (π-helix), E (extended β-strand), B (isolated β-bridge), T (hydrogen-bonded turn), S (bend), or '-' (coil). The assignment is computed from backbone hydrogen-bond geometry via the Kabsch–Sander algorithm.

  · P-SEA three-state annotation labels each residue as helix, strand, or coil based purely on the geometry of the Cα trace. It serves as a fallback when the full backbone (and thus DSSP) is unavailable.

Summarize the fold with a handful of shape descriptors and a per-residue structural alphabet.

  · Radius of gyration (Rg) is the root-mean-square distance of Cα atoms from their centroid — a single number for overall size and compactness. A globular domain of N residues has Rg ≈ 2.2·N^0.38 Å; an extended or disordered chain has a much larger Rg. The Cα contact count is the number of residue pairs whose Cα atoms are within 8 Å and are more than four positions apart in sequence — a standard proxy for tertiary packing density. The bounding box is the smallest axis-aligned box enclosing all Cα atoms.

  · Foldseek's 3Di representation compresses backbone geometry into a per-residue letter drawn from a learned twenty-state alphabet. It captures the tertiary interaction pattern around each residue — which residues are packed against it in space, regardless of where they are in sequence.

  · Accessible surface area quantifies burial. A residue with SASA near zero is packed into the hydrophobic core; one with SASA >100 Å² sits on the surface. Computed here via the Shrake–Rupley numerical algorithm with a 1.4 Å probe.

Ask how reliable the model is.

  · For AlphaFold models, the B-factor field carries pLDDT — the model's own estimate of local accuracy on a 0–100 scale. Regions with pLDDT<50 should be treated as essentially unmodeled; they often correspond to intrinsically disordered segments.

  · For experimental (PDB) structures, the B-factor (temperature factor) quantifies the positional spread of each atom in the crystal — a combination of thermal vibration and static disorder — in units of Å². High B-factors mark flexible loops or poorly resolved regions; low B-factors mark the rigid, well-ordered core.

  · PAE(i, j) answers: if I align the predicted and true structures on residue i, how far off (in Å) do I expect residue j to be? A block-diagonal PAE matrix with low values on the blocks and high values off-diagonal is the signature of a multi-domain protein with confidently predicted domains but uncertain inter-domain orientation.

Place it in context: what it resembles, what it is annotated as, and how it looks.

  · Structural nearest neighbors (via Foldseek easy-search vs the PDB). Reported per hit: target PDB id, E-value, and alignment TM-score. A TM-score above ~0.5 is the conventional threshold for 'same fold'.

  · Functional annotations link the protein to curated databases. InterPro entries identify conserved domains and families by matching the sequence against member-database signatures (Pfam, PROSITE, CDD, …). Gene Ontology (GO) terms describe molecular function, biological process, and cellular component in a controlled vocabulary. CATH places the structure in a hierarchical fold classification (Class/Architecture/Topology/Homologous-superfamily). The organism is the source species.

  · Plot images: a contact map (which residues are close in 3D, as an N×N binary image), a Ramachandran scatter (backbone torsion angles, revealing secondary-structure composition at a glance), and — for AlphaFold structures — a PAE heatmap (pairwise prediction confidence).

  · Structure images are PyMOL renders from six orthogonal camera directions. Cartoon representation draws helices as coils and strands as arrows; sticks shows the backbone as bonds; surface shows the solvent-excluded envelope. Rainbow coloring maps sequence position to hue (blue→red, N→C); chain coloring assigns a distinct color per polypeptide.